Protein AF-A0A0F9AMW2-F1 (afdb_monomer)

Nearest PDB structures (foldseek):
  7mwx-assembly2_G  TM=5.451E-01  e=6.504E+00  Hepacivirus hominis
  2n4b-assembly1_A  TM=4.726E-01  e=6.504E+00  Cupriavidus metallidurans CH34

Sequence (186 aa):
MNNKRLFGVTLLIFSAALLTFKLSSYVQQSQHNDLIMADIENRIALDLPRLDLSNRFLKHSGNHDAIAGYLQRLNMQLIQQPIQVNTINDVSLALTNNGRESRIGYLETSDQKVAITFLIETRWWHISDIYIVMILLLLSFLFSKWAELINRTSLQYLALKEQTEQLPLVNVQVKLVIDLQDKVLA

Organism: NCBI:txid412755

Mean predicted aligned error: 12.7 Å

Radius of gyration: 37.39 Å; Cα contacts (8 Å, |Δi|>4): 144; chains: 1; bounding box: 119×28×81 Å

Foldseek 3Di:
DPLVVLLVVLVVVLVVVLVVVLVVVLVVVVVVVVVVVVVLVVVCVVCVVVFQPCAVVVNGHGDLVSVLVVLVVSQVVCVVPQKGWADKAPHGPPDDLPVWDWDWDWDDDPRDIIIIIMTGNDDSDDPVVVVVVVVSSVVSVVVSVVVVVVVVVVVVVVVVVVVVVPPPPPVPPPPPDDDPVPDDDD

Secondary structure (DSSP, 8-state):
--HHHHHHHHHHHHHHHHHHHHHHHHHHHHHHHHHHHHHHHHHHHHHGGGS---BTTTTB---HHHHHHHHHHHHHHTTTSSEEEEEETTEE-----SSPEEEEEEEE-SS-EEEEEEEE---S--HHHHHHHHHHHHHHHHHHHHHHHHHHHHHHHHHHHHHHHHS-------------TT----

Solvent-accessible surface area (backbone atoms only — not comparable to full-atom values): 11000 Å² total; per-residue (Å²): 132,62,69,71,56,54,39,52,52,45,46,51,54,54,48,53,51,51,51,51,50,53,52,51,53,50,52,52,50,50,52,51,50,51,52,52,48,51,52,52,49,52,52,48,59,72,48,41,88,76,49,55,60,60,33,80,91,77,72,38,78,43,42,61,67,62,51,52,54,46,46,51,55,52,37,65,75,30,68,86,48,62,49,41,67,38,29,52,64,91,47,63,72,76,67,79,75,85,74,40,50,76,47,78,48,76,47,80,54,101,87,52,76,42,43,33,34,33,37,32,65,70,73,96,76,54,80,69,53,56,56,52,53,52,52,49,53,51,49,39,52,52,50,36,54,51,53,50,52,51,55,52,52,52,50,51,52,50,53,51,49,53,52,63,71,65,48,76,84,72,78,74,72,82,76,83,78,82,81,73,89,85,70,78,91,124

Structure (mmCIF, N/CA/C/O backbone):
data_AF-A0A0F9AMW2-F1
#
_entry.id   AF-A0A0F9AMW2-F1
#
loop_
_atom_site.group_PDB
_atom_site.id
_atom_site.type_symbol
_atom_site.label_atom_id
_atom_site.label_alt_id
_atom_site.label_comp_id
_atom_site.label_asym_id
_atom_site.label_entity_id
_atom_site.label_seq_id
_atom_site.pdbx_PDB_ins_code
_atom_site.Cartn_x
_atom_site.Cartn_y
_atom_site.Cartn_z
_atom_site.occupancy
_atom_site.B_iso_or_equiv
_atom_site.auth_seq_id
_atom_site.auth_comp_id
_atom_site.auth_asym_id
_atom_site.auth_atom_id
_atom_site.pdbx_PDB_model_num
ATOM 1 N N . MET A 1 1 ? -22.370 -1.050 41.932 1.00 55.38 1 MET A N 1
ATOM 2 C CA . MET A 1 1 ? -21.038 -1.274 41.318 1.00 55.38 1 MET A CA 1
ATOM 3 C C . MET A 1 1 ? -20.212 0.004 41.452 1.00 55.38 1 MET A C 1
ATOM 5 O O . MET A 1 1 ? -20.782 1.071 41.291 1.00 55.38 1 MET A O 1
ATOM 9 N N . ASN A 1 2 ? -18.923 -0.063 41.812 1.00 70.44 2 ASN A N 1
ATOM 10 C CA . ASN A 1 2 ? -18.104 1.140 42.038 1.00 70.44 2 ASN A CA 1
ATOM 11 C C . ASN A 1 2 ? -17.831 1.852 40.695 1.00 70.44 2 ASN A C 1
ATOM 13 O O . ASN A 1 2 ? -17.392 1.188 39.757 1.00 70.44 2 ASN A O 1
ATOM 17 N N . ASN A 1 3 ? -18.061 3.165 40.587 1.00 71.81 3 ASN A N 1
ATOM 18 C CA . ASN A 1 3 ? -17.981 3.927 39.323 1.00 7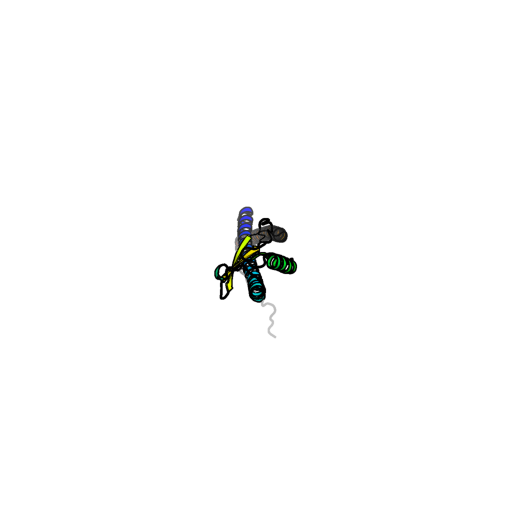1.81 3 ASN A CA 1
ATOM 19 C C . ASN A 1 3 ? -16.65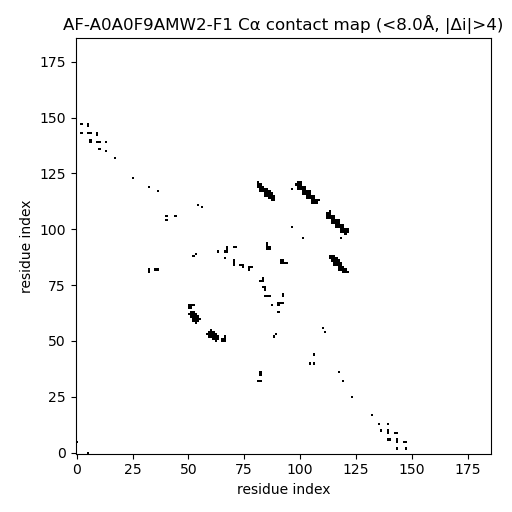0 3.741 38.575 1.00 71.81 3 ASN A C 1
ATOM 21 O O . ASN A 1 3 ? -16.612 3.705 37.349 1.00 71.81 3 ASN A O 1
ATOM 25 N N . LYS A 1 4 ? -15.558 3.543 39.324 1.00 75.81 4 LYS A N 1
ATOM 26 C CA . LYS A 1 4 ? -14.221 3.263 38.778 1.00 75.81 4 LYS A CA 1
ATOM 27 C C . LYS A 1 4 ? -14.166 1.956 37.974 1.00 75.81 4 LYS A C 1
ATOM 29 O O . LYS A 1 4 ? -13.442 1.876 36.990 1.00 75.81 4 LYS A O 1
ATOM 34 N N . ARG A 1 5 ? -14.941 0.937 38.370 1.00 81.81 5 ARG A N 1
ATOM 35 C CA . ARG A 1 5 ? -15.018 -0.354 37.663 1.00 81.81 5 ARG A CA 1
ATOM 36 C C . ARG A 1 5 ? -15.807 -0.234 36.361 1.00 81.81 5 ARG A C 1
ATOM 38 O O . ARG A 1 5 ? -15.377 -0.793 35.364 1.00 81.81 5 ARG A O 1
ATOM 45 N N . LEU A 1 6 ? -16.910 0.522 36.363 1.00 79.06 6 LEU A N 1
ATOM 46 C CA . LEU A 1 6 ? -17.695 0.791 35.151 1.00 79.06 6 LEU A CA 1
ATOM 47 C C . LEU A 1 6 ? -16.846 1.494 34.087 1.00 79.06 6 LEU A C 1
ATOM 49 O O . LEU A 1 6 ? -16.775 1.008 32.965 1.00 79.06 6 LEU A O 1
ATOM 53 N N . PHE A 1 7 ? -16.129 2.552 34.476 1.00 80.50 7 PHE A N 1
ATOM 54 C CA . PHE A 1 7 ? -15.215 3.262 33.578 1.00 80.50 7 PHE A CA 1
ATOM 55 C C . PHE A 1 7 ? -14.089 2.362 33.040 1.00 80.50 7 PHE A C 1
ATOM 57 O O . PHE A 1 7 ? -13.749 2.419 31.863 1.00 80.50 7 PHE A O 1
ATOM 64 N N . GLY A 1 8 ? -13.518 1.497 33.886 1.00 84.38 8 GLY A N 1
ATOM 65 C CA . GLY A 1 8 ? -12.490 0.546 33.451 1.00 84.38 8 GLY A CA 1
ATOM 66 C C . GLY A 1 8 ? -13.002 -0.453 32.408 1.00 84.38 8 GLY A C 1
ATOM 67 O O . GLY A 1 8 ? -12.315 -0.714 31.423 1.00 84.38 8 GLY A O 1
ATOM 68 N N . VAL A 1 9 ? -14.221 -0.974 32.588 1.00 85.88 9 VAL A N 1
ATOM 69 C CA . VAL A 1 9 ? -14.842 -1.914 31.640 1.00 85.88 9 VAL A CA 1
ATOM 70 C C . VAL A 1 9 ? -15.170 -1.229 30.314 1.00 85.88 9 VAL A C 1
ATOM 72 O O . VAL A 1 9 ? -14.859 -1.778 29.259 1.00 85.88 9 VAL A O 1
ATOM 75 N N . THR A 1 10 ? -15.742 -0.021 30.339 1.00 84.56 10 THR A N 1
ATOM 76 C CA . THR A 1 10 ? -16.038 0.720 29.102 1.00 84.56 10 THR A CA 1
ATOM 77 C C . THR A 1 10 ? -14.756 1.057 28.350 1.00 84.56 10 THR A C 1
ATOM 79 O O . THR A 1 10 ? -14.689 0.840 27.144 1.00 84.56 10 THR A O 1
ATOM 82 N N . LEU A 1 11 ? -13.709 1.503 29.050 1.00 85.75 11 LEU A N 1
ATOM 83 C CA . LEU A 1 11 ? -12.411 1.788 28.443 1.00 85.75 11 LEU A CA 1
ATOM 84 C C . LEU A 1 11 ? -11.805 0.546 27.773 1.00 85.75 11 LEU A C 1
ATOM 86 O O . LEU A 1 11 ? -11.293 0.653 26.662 1.00 85.75 11 LEU A O 1
ATOM 90 N N . LEU A 1 12 ? -11.911 -0.629 28.401 1.00 88.50 12 LEU A N 1
ATOM 91 C CA . LEU A 1 12 ? -11.450 -1.892 27.816 1.00 88.50 12 LEU A CA 1
ATOM 92 C C . LEU A 1 12 ? -12.186 -2.234 26.516 1.00 88.50 12 LEU A C 1
ATOM 94 O O . LEU A 1 12 ? -11.544 -2.553 25.518 1.00 88.50 12 LEU A O 1
ATOM 98 N N . ILE A 1 13 ? -13.517 -2.125 26.509 1.00 89.38 13 ILE A N 1
ATOM 99 C CA . ILE A 1 13 ? -14.342 -2.411 25.324 1.00 89.38 13 ILE A CA 1
ATOM 100 C C . ILE A 1 13 ? -13.982 -1.458 24.181 1.00 89.38 13 ILE A C 1
ATOM 102 O O . ILE A 1 13 ? -13.738 -1.890 23.055 1.00 89.38 13 ILE A O 1
ATOM 106 N N . PHE A 1 14 ? -13.898 -0.161 24.473 1.00 87.12 14 PHE A N 1
ATOM 107 C CA . PHE A 1 14 ? -13.551 0.850 23.481 1.00 87.12 14 PHE A CA 1
ATOM 108 C C . PHE A 1 14 ? -12.109 0.701 22.970 1.00 87.12 14 PHE A C 1
ATOM 110 O O . PHE A 1 14 ? -11.856 0.888 21.781 1.00 87.12 14 PHE A O 1
ATOM 117 N N . SER A 1 15 ? -11.169 0.301 23.830 1.00 86.75 15 SER A N 1
ATOM 118 C CA . SER A 1 15 ? -9.791 0.005 23.430 1.00 86.75 15 SER A CA 1
ATOM 119 C C . SER A 1 15 ? -9.712 -1.212 22.503 1.00 86.75 15 SER A C 1
ATOM 121 O O . SER A 1 15 ? -9.047 -1.144 21.469 1.00 86.75 15 SER A O 1
ATOM 123 N N . ALA A 1 16 ? -10.439 -2.290 22.810 1.00 90.19 16 ALA A N 1
ATOM 124 C CA . ALA A 1 16 ? -10.511 -3.474 21.953 1.00 90.19 16 ALA A CA 1
ATOM 125 C C . ALA A 1 16 ? -11.142 -3.161 20.583 1.00 90.19 16 ALA A C 1
ATOM 127 O O . ALA A 1 16 ? -10.655 -3.624 19.546 1.00 90.19 16 ALA A O 1
ATOM 128 N N . ALA A 1 17 ? -12.185 -2.325 20.560 1.00 88.25 17 ALA A N 1
ATOM 129 C CA . ALA A 1 17 ? -12.800 -1.858 19.320 1.00 88.25 17 ALA A CA 1
ATOM 130 C C . ALA A 1 17 ? -11.812 -1.048 18.463 1.00 88.25 17 ALA A C 1
ATOM 132 O O . ALA A 1 17 ? -11.697 -1.292 17.262 1.00 88.25 17 ALA A O 1
ATOM 133 N N . LEU A 1 18 ? -11.045 -0.139 19.078 1.00 87.44 18 LEU A N 1
ATOM 134 C CA . LEU A 1 18 ? -10.035 0.655 18.374 1.00 87.44 18 LEU A CA 1
ATOM 135 C C . LEU A 1 18 ? -8.907 -0.216 17.812 1.00 87.44 18 LEU A C 1
ATOM 137 O O . LEU A 1 18 ? -8.469 0.005 16.684 1.00 87.44 18 LEU A O 1
ATOM 141 N N . LEU A 1 19 ? -8.470 -1.228 18.563 1.00 87.88 19 LEU A N 1
ATOM 142 C CA . LEU A 1 19 ? -7.456 -2.172 18.098 1.00 87.88 19 LEU A CA 1
ATOM 143 C C . LEU A 1 19 ? -7.946 -2.956 16.876 1.00 87.88 19 LEU A C 1
ATOM 145 O O . LEU A 1 19 ? -7.229 -3.059 15.883 1.00 87.88 19 LEU A O 1
ATOM 149 N N . THR A 1 20 ? -9.190 -3.437 16.916 1.00 89.62 20 THR A N 1
ATOM 150 C CA . THR A 1 20 ? -9.816 -4.149 15.791 1.00 89.62 20 THR A CA 1
ATOM 151 C C . THR A 1 20 ? -9.936 -3.248 14.561 1.00 89.62 20 THR A C 1
ATOM 153 O O . THR A 1 20 ? -9.585 -3.656 13.455 1.00 89.62 20 THR A O 1
ATOM 156 N N . PHE A 1 21 ? -10.367 -1.998 14.753 1.00 88.00 21 PHE A N 1
ATOM 157 C CA . PHE A 1 21 ? -10.458 -1.012 13.680 1.00 88.00 21 PHE A CA 1
ATOM 158 C C . PHE A 1 21 ? -9.090 -0.719 13.053 1.00 88.00 21 PHE A C 1
ATOM 160 O O . PHE A 1 21 ? -8.949 -0.787 11.836 1.00 88.00 21 PHE A O 1
ATOM 167 N N . LYS A 1 22 ? -8.056 -0.459 13.864 1.00 87.31 22 LYS A N 1
ATOM 168 C CA . LYS A 1 22 ? -6.700 -0.190 13.360 1.00 87.31 22 LYS A CA 1
ATOM 169 C C . LYS A 1 22 ? -6.115 -1.384 12.615 1.00 87.31 22 LYS A C 1
ATOM 171 O O . LYS A 1 22 ? -5.489 -1.182 11.578 1.00 87.31 22 LYS A O 1
ATOM 176 N N . LEU A 1 23 ? -6.348 -2.601 13.103 1.00 87.75 23 LEU A N 1
ATOM 177 C CA . LEU A 1 23 ? -5.918 -3.814 12.414 1.00 87.75 23 LEU A CA 1
ATOM 178 C C . LEU A 1 23 ? -6.618 -3.956 11.056 1.00 87.75 23 LEU A C 1
ATOM 180 O O . LEU A 1 23 ? -5.958 -4.206 10.052 1.00 87.75 23 LEU A O 1
ATOM 184 N N . SER A 1 24 ? -7.933 -3.729 11.011 1.00 88.88 24 SER A N 1
ATOM 185 C CA . SER A 1 24 ? -8.706 -3.762 9.766 1.00 88.88 24 SER A CA 1
ATOM 186 C C . SER A 1 24 ? -8.204 -2.731 8.755 1.00 88.88 24 SER A C 1
ATOM 188 O O . SER A 1 24 ? -7.962 -3.071 7.599 1.00 88.88 24 SER A O 1
ATOM 190 N N . SER A 1 25 ? -8.004 -1.483 9.182 1.00 86.44 25 SER A N 1
ATOM 191 C CA . SER A 1 25 ? -7.501 -0.414 8.313 1.00 86.44 25 SER A CA 1
ATOM 192 C C . SER A 1 25 ? -6.091 -0.709 7.803 1.00 86.44 25 SER A C 1
ATOM 194 O O . SER A 1 25 ? -5.789 -0.431 6.647 1.00 86.44 25 SER A O 1
ATOM 196 N N . TYR A 1 26 ? -5.234 -1.312 8.633 1.00 86.19 26 TYR A N 1
ATOM 197 C CA . TYR A 1 26 ? -3.899 -1.735 8.214 1.00 86.19 26 TYR A CA 1
ATOM 198 C C . TYR A 1 26 ? -3.952 -2.812 7.124 1.00 86.19 26 TYR A C 1
ATOM 200 O O . TYR A 1 26 ? -3.280 -2.688 6.102 1.00 86.19 26 TYR A O 1
ATOM 208 N N . VAL A 1 27 ? -4.786 -3.841 7.306 1.00 88.19 27 VAL A N 1
ATOM 209 C CA . VAL A 1 27 ? -4.973 -4.897 6.298 1.00 88.19 27 VAL A CA 1
ATOM 210 C C . VAL A 1 27 ? -5.507 -4.310 4.993 1.00 88.19 27 VAL A C 1
ATOM 212 O O . VAL A 1 27 ? -4.986 -4.617 3.924 1.00 88.19 27 VAL A O 1
ATOM 215 N N . GLN A 1 28 ? -6.497 -3.420 5.072 1.00 88.56 28 GLN A N 1
ATOM 216 C CA . GLN A 1 28 ? -7.057 -2.762 3.896 1.00 88.56 28 GLN A CA 1
ATOM 217 C C . GLN A 1 28 ? -6.015 -1.904 3.164 1.00 88.56 28 GLN A C 1
ATOM 219 O O . GLN A 1 28 ? -5.932 -1.953 1.938 1.00 88.56 28 GLN A O 1
ATOM 224 N N . GLN A 1 29 ? -5.180 -1.166 3.901 1.00 86.31 29 GLN A N 1
ATOM 225 C CA . GLN A 1 29 ? -4.080 -0.400 3.318 1.00 86.31 29 GLN A CA 1
ATOM 226 C C . GLN A 1 29 ? -3.058 -1.310 2.628 1.00 86.31 29 GLN A C 1
ATOM 228 O O . GLN A 1 29 ? -2.607 -0.993 1.530 1.00 86.31 29 GLN A O 1
ATOM 233 N N . SER A 1 30 ? -2.713 -2.447 3.240 1.00 86.62 30 SER A N 1
ATOM 234 C CA . SER A 1 30 ? -1.809 -3.429 2.633 1.00 86.62 30 SER A CA 1
ATOM 235 C C . SER A 1 30 ? -2.365 -3.949 1.309 1.00 86.62 30 SER A C 1
ATOM 237 O O . SER A 1 30 ? -1.656 -3.941 0.309 1.00 86.62 30 SER A O 1
ATOM 239 N N . GLN A 1 31 ? -3.645 -4.327 1.278 1.00 89.25 31 GLN A N 1
ATOM 240 C CA . GLN A 1 31 ? -4.302 -4.804 0.058 1.00 89.25 31 GLN A CA 1
ATOM 241 C C . GLN A 1 31 ? -4.346 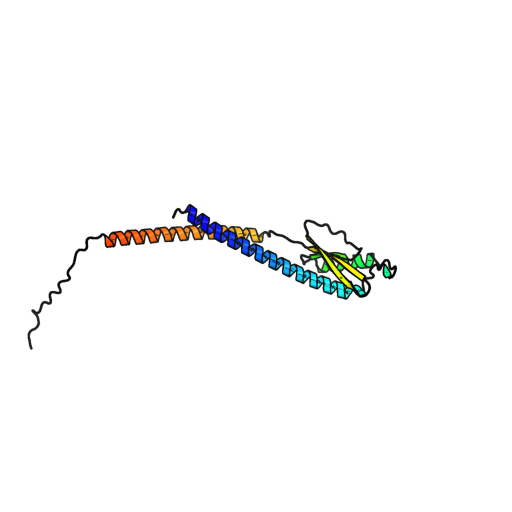-3.729 -1.030 1.00 89.25 31 GLN A C 1
ATOM 243 O O . GLN A 1 31 ? -4.134 -4.018 -2.204 1.00 89.25 31 GLN A O 1
ATOM 248 N N . HIS A 1 32 ? -4.604 -2.477 -0.653 1.00 89.69 32 HIS A N 1
ATOM 249 C CA . HIS A 1 32 ? -4.579 -1.372 -1.602 1.00 89.69 32 HIS A CA 1
ATOM 250 C C . HIS A 1 32 ? -3.177 -1.156 -2.186 1.00 89.69 32 HIS A C 1
ATOM 252 O O . HIS A 1 32 ? -3.037 -0.981 -3.396 1.00 89.69 32 HIS A O 1
ATOM 258 N N . ASN A 1 33 ? -2.142 -1.242 -1.347 1.00 89.31 33 ASN A N 1
ATOM 259 C CA . ASN A 1 33 ? -0.757 -1.164 -1.798 1.00 89.31 33 ASN A CA 1
ATOM 260 C C . ASN A 1 33 ? -0.407 -2.325 -2.743 1.00 89.31 33 ASN A C 1
ATOM 262 O O . ASN A 1 33 ? 0.230 -2.085 -3.763 1.00 89.31 33 ASN A O 1
ATOM 266 N N . ASP A 1 34 ? -0.859 -3.551 -2.455 1.00 90.25 34 ASP A N 1
ATOM 267 C CA . ASP A 1 34 ? -0.665 -4.713 -3.336 1.00 90.25 34 ASP A CA 1
ATOM 268 C C . ASP A 1 34 ? -1.294 -4.491 -4.723 1.00 90.25 34 ASP A C 1
ATOM 270 O O . ASP A 1 34 ? -0.677 -4.805 -5.739 1.00 90.25 34 ASP A O 1
ATOM 274 N N . LEU A 1 35 ? -2.494 -3.902 -4.785 1.00 91.38 35 LEU A N 1
ATOM 275 C CA . LEU A 1 35 ? -3.156 -3.577 -6.054 1.00 91.38 35 LEU A CA 1
ATOM 276 C C . LEU A 1 35 ? -2.397 -2.512 -6.851 1.00 91.38 35 LEU A C 1
ATOM 278 O O . LEU A 1 35 ? -2.235 -2.655 -8.061 1.00 91.38 35 LEU A O 1
ATOM 282 N N . ILE A 1 36 ? -1.910 -1.461 -6.183 1.00 90.56 36 ILE A N 1
ATOM 283 C CA . ILE A 1 36 ? -1.090 -0.426 -6.829 1.00 90.56 36 ILE A CA 1
ATOM 284 C C . ILE A 1 36 ? 0.221 -1.033 -7.337 1.00 90.56 36 ILE A C 1
ATOM 286 O O . ILE A 1 36 ? 0.632 -0.744 -8.458 1.00 90.56 36 ILE A O 1
ATOM 290 N N . MET A 1 37 ? 0.875 -1.887 -6.544 1.00 91.62 37 MET A N 1
ATOM 291 C CA . MET A 1 37 ? 2.083 -2.589 -6.982 1.00 91.62 37 MET A CA 1
ATOM 292 C C . MET A 1 37 ? 1.812 -3.433 -8.219 1.00 91.62 37 MET A C 1
ATOM 294 O O . MET A 1 37 ? 2.562 -3.317 -9.179 1.00 91.62 37 MET A O 1
ATOM 298 N N . ALA A 1 38 ? 0.735 -4.219 -8.231 1.00 91.19 38 ALA A N 1
ATOM 299 C CA . ALA A 1 38 ? 0.372 -5.042 -9.379 1.00 91.19 38 ALA A CA 1
ATOM 300 C C . ALA A 1 38 ? 0.100 -4.202 -10.640 1.00 91.19 38 ALA A C 1
ATOM 302 O O . ALA A 1 38 ? 0.497 -4.592 -11.737 1.00 91.19 38 ALA A O 1
ATOM 303 N N . ASP A 1 39 ? -0.530 -3.032 -10.502 1.00 92.00 39 ASP A N 1
ATOM 304 C CA . ASP A 1 39 ? -0.735 -2.103 -11.620 1.00 92.00 39 ASP A CA 1
ATOM 305 C C . ASP A 1 39 ? 0.595 -1.542 -12.151 1.00 92.00 39 ASP A C 1
ATOM 307 O O . ASP A 1 39 ? 0.843 -1.549 -13.360 1.00 92.00 39 ASP A O 1
ATOM 311 N N . ILE A 1 40 ? 1.501 -1.136 -11.253 1.00 91.44 40 ILE A N 1
ATOM 312 C CA . ILE A 1 40 ? 2.843 -0.673 -11.632 1.00 91.44 40 ILE A CA 1
ATOM 313 C C . ILE A 1 40 ? 3.643 -1.809 -12.283 1.00 91.44 40 ILE A C 1
ATOM 315 O O . ILE A 1 40 ? 4.283 -1.586 -13.308 1.00 91.44 40 ILE A O 1
ATOM 319 N N . GLU A 1 41 ? 3.602 -3.0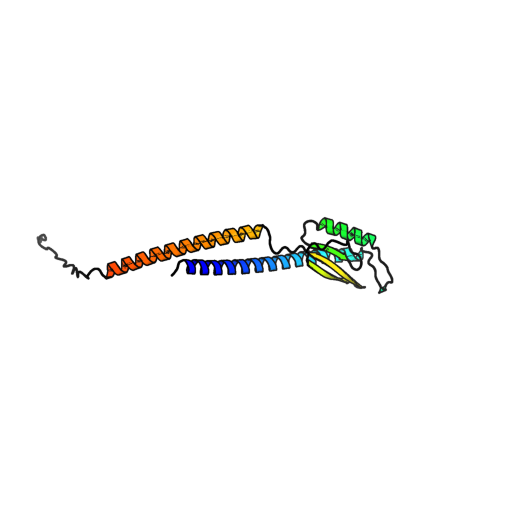21 -11.730 1.00 91.69 41 GLU A N 1
ATOM 320 C CA . GLU A 1 41 ? 4.252 -4.208 -12.293 1.00 91.69 41 GLU A CA 1
ATOM 321 C C . GLU A 1 41 ? 3.732 -4.510 -13.696 1.00 91.69 41 GLU A C 1
ATOM 323 O O . GLU A 1 41 ? 4.532 -4.687 -14.612 1.00 91.69 41 GLU A O 1
ATOM 328 N N . ASN A 1 42 ? 2.413 -4.504 -13.894 1.00 92.38 42 ASN A N 1
ATOM 329 C CA . ASN A 1 42 ? 1.792 -4.725 -15.198 1.00 92.38 42 ASN A CA 1
ATOM 330 C C . ASN A 1 42 ? 2.216 -3.655 -16.211 1.00 92.38 42 ASN A C 1
ATOM 332 O O . ASN A 1 42 ? 2.545 -3.946 -17.362 1.00 92.38 42 ASN A O 1
ATOM 336 N N . ARG A 1 43 ? 2.275 -2.399 -15.770 1.00 91.38 43 ARG A N 1
ATOM 337 C CA . ARG A 1 43 ? 2.748 -1.299 -16.601 1.00 91.38 43 ARG A CA 1
ATOM 338 C C . ARG A 1 43 ? 4.218 -1.453 -16.989 1.00 91.38 43 ARG A C 1
ATOM 340 O O . ARG A 1 43 ? 4.555 -1.279 -18.158 1.00 91.38 43 ARG A O 1
ATOM 347 N N . ILE A 1 44 ? 5.082 -1.799 -16.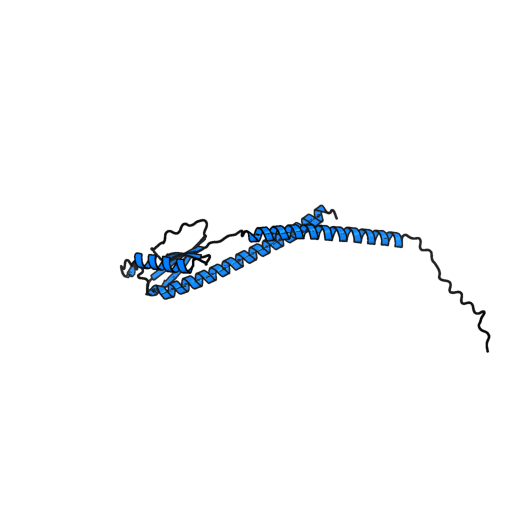035 1.00 90.19 44 ILE A N 1
ATOM 348 C CA . ILE A 1 44 ? 6.497 -2.069 -16.309 1.00 90.19 44 ILE A CA 1
ATOM 349 C C . ILE A 1 44 ? 6.623 -3.270 -17.245 1.00 90.19 44 ILE A C 1
ATOM 351 O O . ILE A 1 44 ? 7.421 -3.206 -18.169 1.00 90.19 44 ILE A O 1
ATOM 355 N N . ALA A 1 45 ? 5.819 -4.322 -17.074 1.00 89.56 45 ALA A N 1
ATOM 356 C CA . ALA A 1 45 ? 5.810 -5.490 -17.952 1.00 89.56 45 ALA A CA 1
ATOM 357 C C . ALA A 1 45 ? 5.454 -5.128 -19.402 1.00 89.56 45 ALA A C 1
ATOM 359 O O . ALA A 1 45 ? 6.072 -5.641 -20.333 1.00 89.56 45 ALA A O 1
ATOM 360 N N . LEU A 1 46 ? 4.506 -4.208 -19.602 1.00 91.25 46 LEU A N 1
ATOM 361 C CA . LEU A 1 46 ? 4.127 -3.726 -20.931 1.00 91.25 46 LEU A CA 1
ATOM 362 C C . LEU A 1 46 ? 5.238 -2.896 -21.595 1.00 91.25 46 LEU A C 1
ATOM 364 O O . LEU A 1 46 ? 5.445 -2.984 -22.807 1.00 91.25 46 LEU A O 1
ATOM 368 N N . ASP A 1 47 ? 5.960 -2.104 -20.803 1.00 90.12 47 ASP A N 1
ATOM 369 C CA . ASP A 1 47 ? 7.083 -1.288 -21.272 1.00 90.12 47 ASP A CA 1
ATOM 370 C C . ASP A 1 47 ? 8.406 -2.077 -21.346 1.00 90.12 47 ASP A C 1
ATOM 372 O O . ASP A 1 47 ? 9.346 -1.636 -22.011 1.00 90.12 47 ASP A O 1
ATOM 376 N N . LEU A 1 48 ? 8.481 -3.255 -20.717 1.00 87.81 48 LEU A N 1
ATOM 377 C CA . LEU A 1 48 ? 9.688 -4.071 -20.568 1.00 87.81 48 LEU A CA 1
ATOM 378 C C . LEU A 1 48 ? 10.385 -4.392 -21.896 1.00 87.81 48 LEU A C 1
ATOM 380 O O . LEU A 1 48 ? 11.596 -4.206 -21.963 1.00 87.81 48 LEU A O 1
ATOM 384 N N . PRO A 1 49 ? 9.677 -4.783 -22.979 1.00 86.25 49 PRO A N 1
ATOM 385 C CA . PRO A 1 49 ? 10.320 -5.071 -24.263 1.00 86.25 49 PRO A CA 1
ATOM 386 C C . PRO A 1 49 ? 10.968 -3.845 -24.920 1.00 86.25 49 PRO A C 1
ATOM 388 O O . PRO A 1 49 ? 11.749 -3.986 -25.856 1.00 86.25 49 PRO A O 1
ATOM 391 N N . ARG A 1 50 ? 10.613 -2.632 -24.477 1.00 86.88 50 ARG A N 1
ATOM 392 C CA . ARG A 1 50 ? 11.201 -1.372 -24.957 1.00 86.88 50 ARG A CA 1
ATOM 393 C C . ARG A 1 50 ? 12.390 -0.929 -24.111 1.00 86.88 50 ARG A C 1
ATOM 395 O O . ARG A 1 50 ? 13.087 0.008 -24.499 1.00 86.88 50 ARG A O 1
ATOM 402 N N . LEU A 1 51 ? 12.592 -1.552 -22.951 1.00 86.75 51 LEU A N 1
ATOM 403 C CA . LEU A 1 51 ? 13.710 -1.275 -22.067 1.00 86.75 51 LEU A CA 1
ATOM 404 C C . LEU A 1 51 ? 14.892 -2.142 -22.478 1.00 86.75 51 LEU A C 1
ATOM 406 O O . LEU A 1 51 ? 14.804 -3.365 -22.546 1.00 86.75 51 LEU A O 1
ATOM 410 N N . ASP A 1 52 ? 16.014 -1.485 -22.735 1.00 86.44 52 ASP A N 1
ATOM 411 C CA . ASP A 1 52 ? 17.243 -2.154 -23.128 1.00 86.44 52 ASP A CA 1
ATOM 412 C C . ASP A 1 52 ? 17.970 -2.691 -21.887 1.00 86.44 52 ASP A C 1
ATOM 414 O O . ASP A 1 52 ? 18.886 -2.063 -21.359 1.00 86.44 52 ASP A O 1
ATOM 418 N N . LEU A 1 53 ? 17.475 -3.806 -21.351 1.00 86.81 53 LEU A N 1
ATOM 419 C CA . LEU A 1 53 ? 17.965 -4.409 -20.111 1.00 86.81 53 LEU A CA 1
ATOM 420 C C . LEU A 1 53 ? 19.262 -5.189 -20.331 1.00 86.81 53 LEU A C 1
ATOM 422 O O . LEU A 1 53 ? 19.454 -5.825 -21.368 1.00 86.81 53 LEU A O 1
ATOM 426 N N . SER A 1 54 ? 20.126 -5.208 -19.316 1.00 84.81 54 SER A N 1
ATOM 427 C CA . SER A 1 54 ? 21.298 -6.080 -19.323 1.00 84.81 54 SER A CA 1
ATOM 428 C C . SER A 1 54 ? 20.852 -7.547 -19.318 1.00 84.81 54 SER A C 1
ATOM 430 O O . SER A 1 54 ? 19.981 -7.939 -18.546 1.00 84.81 54 SER A O 1
ATOM 432 N N . ASN A 1 55 ? 21.426 -8.367 -20.200 1.00 85.25 55 ASN A N 1
ATOM 433 C CA . ASN A 1 55 ? 21.125 -9.792 -20.306 1.00 85.25 55 ASN A CA 1
ATOM 434 C C . ASN A 1 55 ? 22.433 -10.595 -20.375 1.00 85.25 55 ASN A C 1
ATOM 436 O O . ASN A 1 55 ? 23.199 -10.515 -21.339 1.00 85.25 55 ASN A O 1
ATOM 440 N N . ARG A 1 56 ? 22.678 -11.421 -19.349 1.00 83.12 56 ARG A N 1
ATOM 441 C CA . ARG A 1 56 ? 23.897 -12.246 -19.254 1.00 83.12 56 ARG A CA 1
ATOM 442 C C . ARG A 1 56 ? 23.959 -13.344 -20.313 1.00 83.12 56 ARG A C 1
ATOM 444 O O . ARG A 1 56 ? 25.049 -13.641 -20.793 1.00 83.12 56 ARG A O 1
ATOM 451 N N . PHE A 1 57 ? 22.820 -13.938 -20.668 1.00 83.75 57 PHE A N 1
ATOM 452 C CA . PHE A 1 57 ? 22.741 -14.984 -21.689 1.00 83.75 57 PHE A CA 1
ATOM 453 C C . PHE A 1 57 ? 23.115 -14.428 -23.067 1.00 83.75 57 PHE A C 1
ATOM 455 O O . PHE A 1 57 ? 23.901 -15.035 -23.791 1.00 83.75 57 PHE A O 1
ATOM 462 N N . LEU A 1 58 ? 22.631 -13.225 -23.380 1.00 83.44 58 LEU A N 1
ATOM 463 C CA . LEU A 1 58 ? 22.917 -12.535 -24.639 1.00 83.44 58 LEU A CA 1
ATOM 464 C C . LEU A 1 58 ? 24.237 -11.742 -24.625 1.00 83.44 58 LEU A C 1
ATOM 466 O O . LEU A 1 58 ? 24.586 -11.137 -25.634 1.00 83.44 58 LEU A O 1
ATOM 470 N N . LYS A 1 59 ? 24.980 -11.740 -23.504 1.00 85.81 59 LYS A N 1
ATOM 471 C CA . LYS A 1 59 ? 26.165 -10.885 -23.269 1.00 85.81 59 LYS A CA 1
ATOM 472 C C . LYS A 1 59 ? 25.900 -9.404 -23.564 1.00 85.81 59 LYS A C 1
ATOM 474 O O . LYS A 1 59 ? 26.792 -8.679 -24.000 1.00 85.81 59 LYS A O 1
ATOM 479 N N . HIS A 1 60 ? 24.671 -8.970 -23.321 1.00 85.69 60 HIS A N 1
ATOM 480 C CA . HIS A 1 60 ? 24.231 -7.610 -23.568 1.00 85.69 60 HIS A CA 1
ATOM 481 C C . HIS A 1 60 ? 24.311 -6.805 -22.276 1.00 85.69 60 HIS A C 1
ATOM 483 O O . HIS A 1 60 ? 23.780 -7.230 -21.251 1.00 85.69 60 HIS A O 1
ATOM 489 N N . SER A 1 61 ? 24.988 -5.659 -22.300 1.00 82.25 61 SER A N 1
ATOM 490 C CA . SER A 1 61 ? 25.158 -4.818 -21.109 1.00 82.25 61 SER A CA 1
ATOM 491 C C . SER A 1 61 ? 23.953 -3.926 -20.819 1.00 82.25 61 SER A C 1
ATOM 493 O O . SER A 1 61 ? 23.894 -3.358 -19.738 1.00 82.25 61 SER A O 1
ATOM 495 N N . GLY A 1 62 ? 23.003 -3.804 -21.750 1.00 86.69 62 GLY A N 1
ATOM 496 C CA . GLY A 1 62 ? 21.866 -2.896 -21.619 1.00 86.69 62 GLY A CA 1
ATOM 497 C C . GLY A 1 62 ? 22.252 -1.413 -21.659 1.00 86.69 62 GLY A C 1
ATOM 498 O O . GLY A 1 62 ? 23.430 -1.041 -21.677 1.00 86.69 62 GLY A O 1
ATOM 499 N N . ASN A 1 63 ? 21.234 -0.553 -21.657 1.00 91.19 63 ASN A N 1
ATOM 500 C CA . ASN A 1 63 ? 21.361 0.899 -21.625 1.00 91.19 63 ASN A CA 1
ATOM 501 C C . ASN A 1 63 ? 20.866 1.446 -20.281 1.00 91.19 63 ASN A C 1
ATOM 503 O O . ASN A 1 63 ? 19.676 1.713 -20.082 1.00 91.19 63 ASN A O 1
ATOM 507 N N . HIS A 1 64 ? 21.804 1.639 -19.356 1.00 90.06 64 HIS A N 1
ATOM 508 C CA . HIS A 1 64 ? 21.496 2.072 -17.994 1.00 90.06 64 HIS A CA 1
ATOM 509 C C . HIS A 1 64 ? 20.893 3.484 -17.942 1.00 90.06 64 HIS A C 1
ATOM 511 O O . HIS A 1 64 ? 19.979 3.723 -17.153 1.00 90.06 64 HIS A O 1
ATOM 517 N N . ASP A 1 65 ? 21.335 4.396 -18.812 1.00 89.00 65 ASP A N 1
ATOM 518 C CA . ASP A 1 65 ? 20.833 5.775 -18.857 1.00 89.00 65 ASP A CA 1
ATOM 519 C C . ASP A 1 65 ? 19.368 5.823 -19.308 1.00 89.00 65 ASP A C 1
ATOM 521 O O . ASP A 1 65 ? 18.550 6.560 -18.747 1.00 89.00 65 ASP A O 1
ATOM 525 N N . ALA A 1 66 ? 19.000 4.989 -20.286 1.00 89.25 66 ALA A N 1
ATOM 526 C CA . ALA A 1 66 ? 17.621 4.869 -20.745 1.00 89.25 66 ALA A CA 1
ATOM 527 C C . ALA A 1 66 ? 16.695 4.326 -19.643 1.00 89.25 66 ALA A C 1
ATOM 529 O O . ALA A 1 66 ? 15.588 4.846 -19.462 1.00 89.25 66 ALA A O 1
ATOM 530 N N . ILE A 1 67 ? 17.159 3.329 -18.878 1.00 91.00 67 ILE A N 1
ATOM 531 C CA . ILE A 1 67 ? 16.415 2.741 -17.754 1.00 91.00 67 ILE A CA 1
ATOM 532 C C . ILE A 1 67 ? 16.279 3.750 -16.608 1.00 91.00 67 ILE A C 1
ATOM 534 O O . ILE A 1 67 ? 15.185 3.925 -16.072 1.00 91.00 67 ILE A O 1
ATOM 538 N N . ALA A 1 68 ? 17.348 4.472 -16.263 1.00 91.25 68 ALA A N 1
ATOM 539 C CA . ALA A 1 68 ? 17.303 5.516 -15.242 1.00 91.25 68 ALA A CA 1
ATOM 540 C C . ALA A 1 68 ? 16.322 6.636 -15.629 1.00 91.25 68 ALA A C 1
ATOM 542 O O . ALA A 1 68 ? 15.477 7.036 -14.824 1.00 91.25 68 ALA A O 1
ATOM 543 N N . GLY A 1 69 ? 16.358 7.091 -16.886 1.00 91.81 69 GLY A N 1
ATOM 544 C CA . GLY A 1 69 ? 15.406 8.071 -17.405 1.00 91.81 69 GLY A CA 1
ATOM 545 C C . GLY A 1 69 ? 13.962 7.556 -17.416 1.00 91.81 69 GLY A C 1
ATOM 546 O O . GLY A 1 69 ? 13.032 8.314 -17.133 1.00 91.81 69 GLY A O 1
ATOM 547 N N . TYR A 1 70 ? 13.749 6.270 -17.711 1.00 93.19 70 TYR A N 1
ATOM 548 C CA . TYR A 1 70 ? 12.436 5.633 -17.590 1.00 93.19 70 TYR A CA 1
ATOM 549 C C . TYR A 1 70 ? 11.936 5.636 -16.144 1.00 93.19 70 TYR A C 1
ATOM 551 O O . TYR A 1 70 ? 10.831 6.113 -15.891 1.00 93.19 70 TYR A O 1
ATOM 559 N N . LEU A 1 71 ? 12.763 5.184 -15.199 1.00 91.44 71 LEU A N 1
ATOM 560 C CA . LEU A 1 71 ? 12.433 5.156 -13.776 1.00 91.44 71 LEU A CA 1
ATOM 561 C C . LEU A 1 71 ? 12.073 6.547 -13.244 1.00 91.44 71 LEU A C 1
ATOM 563 O O . LEU A 1 71 ? 11.106 6.690 -12.497 1.00 91.44 71 LEU A O 1
ATOM 567 N N . GLN A 1 72 ? 12.798 7.590 -13.658 1.00 92.56 72 GLN A N 1
ATOM 568 C CA . GLN A 1 72 ? 12.471 8.969 -13.288 1.00 92.56 72 GLN A CA 1
ATOM 569 C C . GLN A 1 72 ? 11.092 9.382 -13.811 1.00 92.56 72 GLN A C 1
ATOM 571 O O . GLN A 1 72 ? 10.285 9.918 -13.053 1.00 92.56 72 GLN A O 1
ATOM 576 N N . ARG A 1 73 ? 10.789 9.107 -15.087 1.00 92.69 73 ARG A N 1
ATOM 577 C CA . ARG A 1 73 ? 9.474 9.417 -15.676 1.00 92.69 73 ARG A CA 1
ATOM 578 C C . ARG A 1 73 ? 8.342 8.650 -15.004 1.00 92.69 73 ARG A C 1
ATOM 580 O O . ARG A 1 73 ? 7.298 9.239 -14.734 1.00 92.69 73 ARG A O 1
ATOM 587 N N . LEU A 1 74 ? 8.563 7.374 -14.706 1.00 92.25 74 LEU A N 1
ATOM 588 C CA . LEU A 1 74 ? 7.602 6.540 -13.999 1.00 92.25 74 LEU A CA 1
ATOM 589 C C . LEU A 1 74 ? 7.333 7.101 -12.596 1.00 92.25 74 LEU A C 1
ATOM 591 O O . LEU A 1 74 ? 6.185 7.362 -12.252 1.00 92.25 74 LEU A O 1
ATOM 595 N N . ASN A 1 75 ? 8.378 7.396 -11.821 1.00 91.56 75 ASN A N 1
ATOM 596 C CA . ASN A 1 75 ? 8.228 7.953 -10.476 1.00 91.56 75 ASN A CA 1
ATOM 597 C C . ASN A 1 75 ? 7.608 9.357 -10.457 1.00 91.56 75 ASN A C 1
ATOM 599 O O . ASN A 1 75 ? 6.874 9.675 -9.526 1.00 91.56 75 ASN A O 1
ATOM 603 N N . MET A 1 76 ? 7.839 10.188 -11.482 1.00 90.19 76 MET A N 1
ATOM 604 C CA . MET A 1 76 ? 7.148 11.479 -11.616 1.00 90.19 76 MET A CA 1
ATOM 605 C C . MET A 1 76 ? 5.633 11.307 -11.762 1.00 90.19 76 MET A C 1
ATOM 607 O O . MET A 1 76 ? 4.866 12.101 -11.225 1.00 90.19 76 MET A O 1
ATOM 611 N N . GLN A 1 77 ? 5.188 10.257 -12.452 1.00 89.81 77 GLN A N 1
ATOM 612 C CA . GLN A 1 77 ? 3.763 9.942 -12.582 1.00 89.81 77 GLN A CA 1
ATOM 613 C C . GLN A 1 77 ? 3.191 9.297 -11.315 1.00 89.81 77 GLN A C 1
ATOM 615 O O . GLN A 1 77 ? 2.008 9.450 -11.027 1.00 89.81 77 GLN A O 1
ATOM 620 N N . LEU A 1 78 ? 4.035 8.620 -10.537 1.00 88.19 78 LEU A N 1
ATOM 621 C CA . LEU A 1 78 ? 3.685 8.001 -9.259 1.00 88.19 78 LEU A CA 1
ATOM 622 C C . LEU A 1 78 ? 3.845 8.950 -8.061 1.00 88.19 78 LEU A C 1
ATOM 624 O O . LEU A 1 78 ? 3.736 8.509 -6.925 1.00 88.19 78 LEU A O 1
ATOM 628 N N . ILE A 1 79 ? 4.081 10.252 -8.266 1.00 84.81 79 ILE A N 1
ATOM 629 C CA . ILE A 1 79 ? 4.406 11.182 -7.169 1.00 84.81 79 ILE A CA 1
ATOM 630 C C . ILE A 1 79 ? 3.302 11.294 -6.106 1.00 84.81 79 ILE A C 1
ATOM 632 O O . ILE A 1 79 ? 3.582 11.612 -4.954 1.00 84.81 79 ILE A O 1
ATOM 636 N N . GLN A 1 80 ? 2.051 11.038 -6.498 1.00 83.31 80 GLN A N 1
ATOM 637 C CA . GLN A 1 80 ? 0.889 11.035 -5.604 1.00 83.31 80 GLN A CA 1
ATOM 638 C C . GLN A 1 80 ? 0.605 9.659 -4.989 1.00 83.31 80 GLN A C 1
ATOM 640 O O . GLN A 1 80 ? -0.236 9.554 -4.100 1.00 83.31 80 GLN A O 1
ATOM 645 N N . GLN A 1 81 ? 1.276 8.610 -5.465 1.00 86.06 81 GLN A N 1
ATOM 646 C CA . GLN A 1 81 ? 1.114 7.256 -4.959 1.00 86.06 81 GLN A CA 1
ATOM 647 C C . GLN A 1 81 ? 2.049 7.028 -3.764 1.00 86.06 81 GLN A C 1
ATOM 649 O O . GLN A 1 81 ? 3.166 7.551 -3.738 1.00 86.06 81 GLN A O 1
ATOM 654 N N . PRO A 1 82 ? 1.649 6.197 -2.788 1.00 84.38 82 PRO A N 1
ATOM 655 C CA . PRO A 1 82 ? 2.506 5.844 -1.657 1.00 84.38 82 PRO A CA 1
ATOM 656 C C . PRO A 1 82 ? 3.675 4.925 -2.056 1.00 84.38 82 PRO A C 1
ATOM 658 O O . PRO A 1 82 ? 4.482 4.562 -1.203 1.00 84.38 82 PRO A O 1
ATOM 661 N N . ILE A 1 83 ? 3.763 4.522 -3.328 1.00 88.44 83 ILE A N 1
ATOM 662 C CA . ILE A 1 83 ? 4.710 3.529 -3.836 1.00 88.44 83 ILE A CA 1
ATOM 663 C C . ILE A 1 83 ? 5.563 4.158 -4.930 1.00 88.44 83 ILE A C 1
ATOM 665 O O . ILE A 1 83 ? 5.048 4.727 -5.890 1.00 88.44 83 ILE A O 1
ATOM 669 N N . GLN A 1 84 ? 6.876 4.017 -4.789 1.00 90.19 84 GLN A N 1
ATOM 670 C CA . GLN A 1 84 ? 7.864 4.457 -5.769 1.00 90.19 84 GLN A CA 1
ATOM 671 C C . GLN A 1 84 ? 8.738 3.281 -6.194 1.00 90.19 84 GLN A C 1
ATOM 673 O O . GLN A 1 84 ? 8.977 2.358 -5.418 1.00 90.19 84 GLN A O 1
ATOM 678 N N . VAL A 1 85 ? 9.248 3.320 -7.420 1.00 89.94 85 VAL A N 1
ATOM 679 C CA . VAL A 1 85 ? 10.136 2.285 -7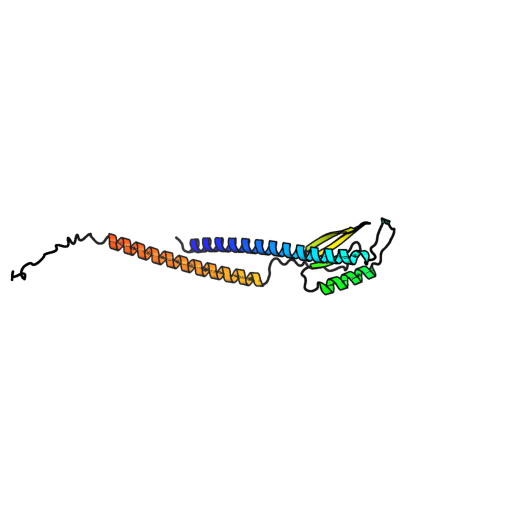.958 1.00 89.94 85 VAL A CA 1
ATOM 680 C C . VAL A 1 85 ? 11.581 2.735 -7.782 1.00 89.94 85 VAL A C 1
ATOM 682 O O . VAL A 1 85 ? 11.997 3.747 -8.342 1.00 89.94 85 VAL A O 1
ATOM 685 N N . ASN A 1 86 ? 12.358 2.000 -6.992 1.00 89.31 86 ASN A N 1
ATOM 686 C CA . ASN A 1 86 ? 13.752 2.336 -6.716 1.00 89.31 86 ASN A CA 1
ATOM 687 C C . ASN A 1 86 ? 14.715 1.706 -7.715 1.00 89.31 86 ASN A C 1
ATOM 689 O O . ASN A 1 86 ? 15.650 2.368 -8.168 1.00 89.31 86 ASN A O 1
ATOM 693 N N . THR A 1 87 ? 14.503 0.431 -8.042 1.00 87.06 87 THR A N 1
ATOM 694 C CA . THR A 1 87 ? 15.406 -0.313 -8.923 1.00 87.06 87 THR A CA 1
ATOM 695 C C . THR A 1 87 ? 14.636 -1.154 -9.924 1.00 87.06 87 THR A C 1
ATOM 697 O O . THR A 1 87 ? 13.600 -1.727 -9.588 1.00 87.06 87 THR A O 1
ATOM 700 N N . ILE A 1 88 ? 15.181 -1.262 -11.133 1.00 87.94 88 ILE A N 1
ATOM 701 C CA . ILE A 1 88 ? 14.843 -2.305 -12.101 1.00 87.94 88 ILE A CA 1
ATOM 702 C C . ILE A 1 88 ? 16.152 -3.013 -12.441 1.00 87.94 88 ILE A C 1
ATOM 704 O O . ILE A 1 88 ? 17.089 -2.393 -12.939 1.00 87.94 88 ILE A O 1
ATOM 708 N N . ASN A 1 89 ? 16.206 -4.307 -12.143 1.00 86.50 89 ASN A N 1
ATOM 709 C CA . ASN A 1 89 ? 17.377 -5.162 -12.263 1.00 86.50 89 ASN A CA 1
ATOM 710 C C . ASN A 1 89 ? 18.603 -4.572 -11.534 1.00 86.50 89 ASN A C 1
ATOM 712 O O . ASN A 1 89 ? 18.602 -4.451 -10.310 1.00 86.50 89 ASN A O 1
ATOM 716 N N . ASP A 1 90 ? 19.631 -4.201 -12.287 1.00 83.44 90 ASP A N 1
ATOM 717 C CA . ASP A 1 90 ? 20.902 -3.626 -11.860 1.00 83.44 90 ASP A CA 1
ATOM 718 C C . ASP A 1 90 ? 20.915 -2.088 -11.834 1.00 83.44 90 ASP A C 1
ATOM 720 O O . ASP A 1 90 ? 21.856 -1.495 -11.304 1.00 83.44 90 ASP A O 1
ATOM 724 N N . VAL A 1 91 ? 19.870 -1.426 -12.342 1.00 85.44 91 VAL A N 1
ATOM 725 C CA . VAL A 1 91 ? 19.782 0.039 -12.385 1.00 85.44 91 VAL A CA 1
ATOM 726 C C . VAL A 1 91 ? 18.938 0.559 -11.224 1.00 85.44 91 VAL A C 1
ATOM 728 O O . VAL A 1 91 ? 17.752 0.247 -11.097 1.00 85.44 91 VAL A O 1
ATOM 731 N N . SER A 1 92 ? 19.548 1.396 -10.380 1.00 85.56 92 SER A N 1
ATOM 732 C CA . SER A 1 92 ? 18.914 2.006 -9.206 1.00 85.56 92 SER A CA 1
ATOM 733 C C . SER A 1 92 ? 18.925 3.530 -9.268 1.00 85.56 92 SER A C 1
ATOM 735 O O . SER A 1 92 ? 19.954 4.119 -9.591 1.00 85.56 92 SER A O 1
ATOM 737 N N . LEU A 1 93 ? 17.837 4.174 -8.843 1.00 82.00 93 LEU A N 1
ATOM 738 C CA . LEU A 1 93 ? 17.775 5.631 -8.666 1.00 82.00 93 LEU A CA 1
ATOM 739 C C . LEU A 1 93 ? 18.326 6.126 -7.317 1.00 82.00 93 LEU A C 1
ATOM 741 O O . LEU A 1 93 ? 18.257 7.321 -7.042 1.00 82.00 93 LEU A O 1
ATOM 745 N N . ALA A 1 94 ? 18.865 5.225 -6.486 1.00 77.56 94 ALA A N 1
ATOM 746 C CA . ALA A 1 94 ? 19.406 5.532 -5.160 1.00 77.56 94 ALA A CA 1
ATOM 747 C C . ALA A 1 94 ? 18.453 6.388 -4.298 1.00 77.56 94 ALA A C 1
ATOM 749 O O . ALA A 1 94 ? 18.883 7.307 -3.601 1.00 77.56 94 ALA A O 1
ATOM 750 N N . LEU A 1 95 ? 17.145 6.101 -4.348 1.00 76.62 95 LEU A N 1
ATOM 751 C CA . LEU A 1 95 ? 16.176 6.805 -3.512 1.00 76.62 95 LEU A CA 1
ATOM 752 C C . LEU A 1 95 ? 16.438 6.480 -2.039 1.00 76.62 95 LEU A C 1
ATOM 754 O O . LEU A 1 95 ? 16.562 5.314 -1.658 1.00 76.62 95 LEU A O 1
ATOM 758 N N . THR A 1 96 ? 16.496 7.513 -1.198 1.00 73.25 96 THR A N 1
ATOM 759 C CA . THR A 1 96 ? 16.724 7.330 0.235 1.00 73.25 96 THR A CA 1
ATOM 760 C C . THR A 1 96 ? 15.568 6.565 0.868 1.00 73.25 96 THR A C 1
ATOM 762 O O . THR A 1 96 ? 14.403 6.963 0.774 1.00 73.25 96 THR A O 1
ATOM 765 N N . ASN A 1 97 ? 15.903 5.489 1.578 1.00 69.25 97 ASN A N 1
ATOM 766 C CA . ASN A 1 97 ? 14.950 4.744 2.380 1.00 69.25 97 ASN A CA 1
ATOM 767 C C . ASN A 1 97 ? 14.669 5.478 3.710 1.00 69.25 97 ASN A C 1
ATOM 769 O O . ASN A 1 97 ? 15.150 5.092 4.773 1.00 69.25 97 ASN A O 1
ATOM 773 N N . ASN A 1 98 ? 13.907 6.571 3.641 1.00 72.69 98 ASN A N 1
ATOM 774 C CA . ASN A 1 98 ? 13.494 7.382 4.794 1.00 72.69 98 ASN A CA 1
ATOM 775 C C . ASN A 1 98 ? 12.388 6.688 5.622 1.00 72.69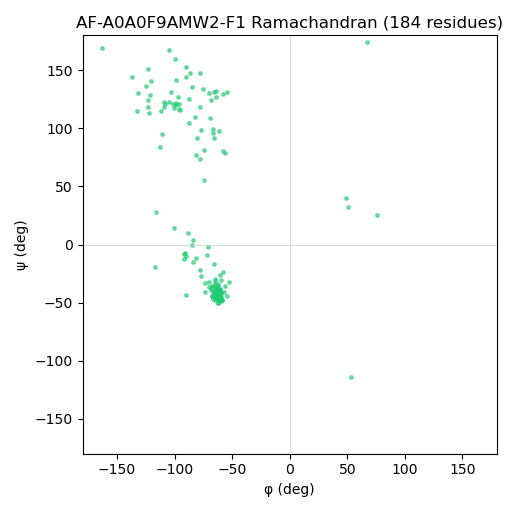 98 ASN A C 1
ATOM 777 O O . ASN A 1 98 ? 11.311 7.249 5.812 1.00 72.69 98 ASN A O 1
ATOM 781 N N . GLY A 1 99 ? 12.626 5.454 6.079 1.00 69.06 99 GLY A N 1
ATOM 782 C CA . GLY A 1 99 ? 11.642 4.660 6.828 1.00 69.06 99 GLY A CA 1
ATOM 783 C C . GLY A 1 99 ? 10.536 4.052 5.960 1.00 69.06 99 GLY A C 1
ATOM 784 O O . GLY A 1 99 ? 9.435 3.813 6.450 1.00 69.06 99 GLY A O 1
ATOM 785 N N . ARG A 1 100 ? 10.818 3.828 4.673 1.00 81.38 100 ARG A N 1
ATOM 786 C CA . ARG A 1 100 ? 9.923 3.158 3.729 1.00 81.38 100 ARG A CA 1
ATOM 787 C C . ARG A 1 100 ? 10.187 1.655 3.741 1.00 81.38 100 ARG A C 1
ATOM 789 O O . ARG A 1 100 ? 11.318 1.188 3.879 1.00 81.38 100 ARG A O 1
ATOM 796 N N . GLU A 1 101 ? 9.136 0.873 3.580 1.00 83.94 101 GLU A N 1
ATOM 797 C CA . GLU A 1 101 ? 9.299 -0.563 3.416 1.00 83.94 101 GLU A CA 1
ATOM 798 C C . GLU A 1 101 ? 9.812 -0.847 2.003 1.00 83.94 101 GLU A C 1
ATOM 800 O O . GLU A 1 101 ? 9.322 -0.279 1.026 1.00 83.94 101 GLU A O 1
ATOM 805 N N . SER A 1 102 ? 10.825 -1.704 1.892 1.00 86.00 102 SER A N 1
ATOM 806 C CA . SER A 1 102 ? 11.351 -2.139 0.602 1.00 86.00 102 SER A CA 1
ATOM 807 C C . SER A 1 102 ? 10.756 -3.493 0.254 1.00 86.00 102 SER A C 1
ATOM 809 O O . SER A 1 102 ? 10.980 -4.460 0.981 1.00 86.00 102 SER A O 1
ATOM 811 N N . ARG A 1 103 ? 10.071 -3.591 -0.885 1.00 86.50 103 ARG A N 1
ATOM 812 C CA . ARG A 1 103 ? 9.506 -4.852 -1.379 1.00 86.50 103 ARG A CA 1
ATOM 813 C C . ARG A 1 103 ? 9.994 -5.149 -2.785 1.00 86.50 103 ARG A C 1
ATOM 815 O O . ARG A 1 103 ? 10.048 -4.256 -3.621 1.00 86.50 103 ARG A O 1
ATOM 822 N N . ILE A 1 104 ? 10.359 -6.401 -3.035 1.00 87.06 104 ILE A N 1
ATOM 823 C CA . ILE A 1 104 ? 10.893 -6.834 -4.327 1.00 87.06 104 ILE A CA 1
ATOM 824 C C . ILE A 1 104 ? 9.805 -7.610 -5.070 1.00 87.06 104 ILE A C 1
ATOM 826 O O . ILE A 1 104 ? 9.285 -8.596 -4.548 1.00 87.06 104 ILE A O 1
ATOM 830 N N . GLY A 1 105 ? 9.475 -7.148 -6.271 1.00 86.56 105 GLY A N 1
ATOM 831 C CA . GLY A 1 105 ? 8.683 -7.861 -7.267 1.00 86.56 105 GLY A CA 1
ATOM 832 C C . GLY A 1 105 ? 9.584 -8.487 -8.327 1.00 86.56 105 GLY A C 1
ATOM 833 O O . GLY A 1 105 ? 10.733 -8.077 -8.515 1.00 86.56 105 GLY A O 1
ATOM 834 N N . TYR A 1 106 ? 9.070 -9.490 -9.031 1.00 87.75 106 TYR A N 1
ATOM 835 C CA . TYR A 1 106 ? 9.787 -10.125 -10.131 1.00 87.75 106 TYR A CA 1
ATOM 836 C C . TYR A 1 106 ? 8.884 -10.246 -11.348 1.00 87.75 106 TYR A C 1
ATOM 838 O O . TYR A 1 106 ? 7.787 -10.789 -11.252 1.00 87.75 106 TYR A O 1
ATOM 846 N N . LEU A 1 107 ? 9.391 -9.815 -12.498 1.00 85.75 107 LEU A N 1
ATOM 847 C CA . LEU A 1 107 ? 8.781 -10.072 -13.793 1.00 85.75 107 LEU A CA 1
ATOM 848 C C . LEU A 1 107 ? 9.562 -11.177 -14.498 1.00 85.75 107 LEU A C 1
ATOM 850 O O . LEU A 1 107 ? 10.791 -11.124 -14.582 1.00 85.75 107 LEU A O 1
ATOM 854 N N . GLU A 1 108 ? 8.855 -12.179 -15.008 1.00 84.38 108 GLU A N 1
ATOM 855 C CA . GLU A 1 108 ? 9.452 -13.210 -15.855 1.00 84.38 108 GLU A CA 1
ATOM 856 C C . GLU A 1 108 ? 9.226 -12.846 -17.322 1.00 84.38 108 GLU A C 1
ATOM 858 O O . GLU A 1 108 ? 8.093 -12.672 -17.766 1.00 84.38 108 GLU A O 1
ATOM 863 N N . THR A 1 109 ? 10.323 -12.701 -18.065 1.00 79.38 109 THR A N 1
ATOM 864 C CA . THR A 1 109 ? 10.317 -12.625 -19.529 1.00 79.38 109 THR A CA 1
ATOM 865 C C . THR A 1 109 ? 10.821 -13.952 -20.098 1.00 79.38 109 THR A C 1
ATOM 867 O O . THR A 1 109 ? 11.350 -14.796 -19.372 1.00 79.38 109 THR A O 1
ATOM 870 N N . SER A 1 110 ? 10.649 -14.166 -21.402 1.00 78.00 110 SER A N 1
ATOM 871 C CA . SER A 1 110 ? 11.060 -15.398 -22.089 1.00 78.00 110 SER A CA 1
ATOM 872 C C . SER A 1 110 ? 12.551 -15.721 -21.949 1.00 78.00 110 SER A C 1
ATOM 874 O O . SER A 1 110 ? 12.950 -16.870 -22.110 1.00 78.00 110 SER A O 1
ATOM 876 N N . ASP A 1 111 ? 13.376 -14.707 -21.694 1.00 77.56 111 ASP A N 1
ATOM 877 C CA . ASP A 1 111 ? 14.835 -14.758 -21.753 1.00 77.56 111 ASP A CA 1
ATOM 878 C C . ASP A 1 111 ? 15.533 -14.496 -20.406 1.00 77.56 111 ASP A C 1
ATOM 880 O O . ASP A 1 111 ? 16.698 -14.862 -20.248 1.00 77.56 111 ASP A O 1
ATOM 884 N N . GLN A 1 112 ? 14.856 -13.880 -19.432 1.00 82.94 112 GLN A N 1
ATOM 885 C CA . GLN A 1 112 ? 15.429 -13.522 -18.131 1.00 82.94 112 GLN A CA 1
ATOM 886 C C . GLN A 1 112 ? 14.371 -13.203 -17.062 1.00 82.94 112 GLN A C 1
ATOM 888 O O . GLN A 1 112 ? 13.186 -13.038 -17.340 1.00 82.94 112 GLN A O 1
ATOM 893 N N . LYS A 1 113 ? 14.810 -13.095 -15.804 1.00 85.69 113 LYS A N 1
ATOM 894 C CA . LYS A 1 113 ? 13.980 -12.655 -14.677 1.00 85.69 113 LYS A CA 1
ATOM 895 C C . LYS A 1 113 ? 14.406 -11.258 -14.247 1.00 85.69 113 LYS A C 1
ATOM 897 O O . LYS A 1 113 ? 15.557 -11.063 -13.865 1.00 85.69 113 LYS A O 1
ATOM 902 N N . VAL A 1 114 ? 13.482 -10.306 -14.296 1.00 87.62 114 VAL A N 1
ATOM 903 C CA . VAL A 1 114 ? 13.734 -8.896 -13.984 1.00 87.62 114 VAL A CA 1
ATOM 904 C C . VAL A 1 114 ? 13.240 -8.601 -12.573 1.00 87.62 114 VAL A C 1
ATOM 906 O O . VAL A 1 114 ? 12.052 -8.734 -12.285 1.00 87.62 114 VAL A O 1
ATOM 909 N N . ALA A 1 115 ? 14.150 -8.212 -11.681 1.00 89.25 115 ALA A N 1
ATOM 910 C CA . ALA A 1 115 ? 13.804 -7.807 -10.319 1.00 89.25 115 ALA A CA 1
ATOM 911 C C . ALA A 1 115 ? 13.399 -6.328 -10.278 1.00 89.25 115 ALA A C 1
ATOM 913 O O . ALA A 1 115 ? 14.081 -5.488 -10.858 1.00 89.25 115 ALA A O 1
ATOM 914 N N . ILE A 1 116 ? 12.327 -5.996 -9.567 1.00 91.06 116 ILE A N 1
ATOM 915 C CA . ILE A 1 116 ? 11.861 -4.620 -9.375 1.00 91.06 116 ILE A CA 1
ATOM 916 C C . ILE A 1 116 ? 11.792 -4.352 -7.881 1.00 91.06 116 ILE A C 1
ATOM 918 O O . ILE A 1 116 ? 11.110 -5.071 -7.158 1.00 91.06 116 ILE A O 1
ATOM 922 N N . THR A 1 117 ? 12.477 -3.317 -7.405 1.00 91.25 117 THR A N 1
ATOM 923 C CA . THR A 1 117 ? 12.401 -2.926 -5.992 1.00 91.25 117 THR A CA 1
ATOM 924 C C . THR A 1 117 ? 11.486 -1.728 -5.835 1.00 91.25 117 THR A C 1
ATOM 926 O O . THR A 1 117 ? 11.755 -0.652 -6.374 1.00 91.25 117 THR A O 1
ATOM 929 N N . PHE A 1 118 ? 10.443 -1.903 -5.039 1.00 90.31 118 PHE A N 1
ATOM 930 C CA . PHE A 1 118 ? 9.490 -0.882 -4.646 1.00 90.31 118 PHE A CA 1
ATOM 931 C C . PHE A 1 118 ? 9.833 -0.331 -3.264 1.00 90.31 118 PHE A C 1
ATOM 933 O O . PHE A 1 118 ? 10.215 -1.076 -2.363 1.00 90.31 118 PHE A O 1
ATOM 940 N N . LEU A 1 119 ? 9.657 0.975 -3.093 1.00 90.00 119 LEU A N 1
ATOM 941 C CA . LEU A 1 119 ? 9.683 1.663 -1.809 1.00 90.00 119 LEU A CA 1
ATOM 942 C C . LEU A 1 119 ? 8.264 2.106 -1.473 1.00 90.00 119 LEU A C 1
ATOM 944 O O . LEU A 1 119 ? 7.673 2.903 -2.200 1.00 90.00 119 LEU A O 1
ATOM 948 N N . ILE A 1 120 ? 7.740 1.592 -0.367 1.00 87.88 120 ILE A N 1
ATOM 949 C CA . ILE A 1 120 ? 6.365 1.790 0.078 1.00 87.88 120 ILE A CA 1
ATOM 950 C C . ILE A 1 120 ? 6.382 2.697 1.307 1.00 87.88 120 ILE A C 1
ATOM 952 O O . ILE A 1 120 ? 7.019 2.400 2.320 1.00 87.88 120 ILE A O 1
ATOM 956 N N . GLU A 1 121 ? 5.670 3.815 1.239 1.00 83.81 121 GLU A N 1
ATOM 957 C CA . GLU A 1 121 ? 5.448 4.689 2.384 1.00 83.81 121 GLU A CA 1
ATOM 958 C C . GLU A 1 121 ? 4.324 4.128 3.262 1.00 83.81 121 GLU A C 1
ATOM 960 O O . GLU A 1 121 ? 3.142 4.404 3.070 1.00 83.81 121 GLU A O 1
ATOM 965 N N . THR A 1 122 ? 4.698 3.313 4.247 1.00 72.81 122 THR A N 1
ATOM 966 C CA . THR A 1 122 ? 3.771 2.791 5.254 1.00 72.81 122 THR A CA 1
ATOM 967 C C . THR A 1 122 ? 3.811 3.667 6.499 1.00 72.81 122 THR A C 1
ATOM 969 O O . THR A 1 122 ? 4.825 3.722 7.197 1.00 72.81 122 THR A O 1
ATOM 972 N N . ARG A 1 123 ? 2.702 4.335 6.829 1.00 72.88 123 ARG A N 1
ATOM 973 C CA . ARG A 1 123 ? 2.580 5.098 8.077 1.00 72.88 123 ARG A CA 1
ATOM 974 C C . ARG A 1 123 ? 1.575 4.428 9.008 1.00 72.88 123 ARG A C 1
ATOM 976 O O . ARG A 1 123 ? 0.389 4.374 8.719 1.00 72.88 123 ARG A O 1
ATOM 983 N N . TRP A 1 124 ? 2.048 3.930 10.149 1.00 69.00 124 TRP A N 1
ATOM 984 C CA . TRP A 1 124 ? 1.183 3.274 11.143 1.00 69.00 124 TRP A CA 1
ATOM 985 C C . TRP A 1 124 ? 0.235 4.249 11.861 1.00 69.00 124 TRP A C 1
ATOM 987 O O . TRP A 1 124 ? -0.885 3.879 12.225 1.00 69.00 124 TRP A O 1
ATOM 997 N N . TRP A 1 125 ? 0.682 5.493 12.048 1.00 73.06 125 TRP A N 1
ATOM 998 C CA . TRP A 1 125 ? -0.061 6.559 12.717 1.00 73.06 125 TRP A CA 1
ATOM 999 C C . TRP A 1 125 ? -0.243 7.760 11.799 1.00 73.06 125 TRP A C 1
ATOM 1001 O O . TRP A 1 125 ? 0.711 8.471 11.475 1.00 73.06 125 TRP A O 1
ATOM 1011 N N . HIS A 1 126 ? -1.486 8.016 11.420 1.00 75.75 126 HIS A N 1
ATOM 1012 C CA . HIS A 1 126 ? -1.872 9.267 10.791 1.00 75.75 126 HIS A CA 1
ATOM 1013 C C . HIS A 1 126 ? -2.298 10.274 11.860 1.00 75.75 126 HIS A C 1
ATOM 1015 O O . HIS A 1 126 ? -2.789 9.913 12.927 1.00 75.75 126 HIS A O 1
ATOM 1021 N N . ILE A 1 127 ? -2.152 11.568 11.570 1.00 79.50 127 ILE A N 1
ATOM 1022 C CA . ILE A 1 127 ? -2.623 12.638 12.468 1.00 79.50 127 ILE A CA 1
ATOM 1023 C C . ILE A 1 127 ? -4.144 12.517 12.690 1.00 79.50 127 ILE A C 1
ATOM 1025 O O . ILE A 1 127 ? -4.637 12.797 13.779 1.00 79.50 127 ILE A O 1
ATOM 1029 N N . SER A 1 128 ? -4.879 12.009 11.692 1.00 79.62 128 SER A N 1
ATOM 1030 C CA . SER A 1 128 ? -6.302 11.663 11.793 1.00 79.62 128 SER A CA 1
ATOM 1031 C C . SER A 1 128 ? -6.604 10.663 12.917 1.00 79.62 128 SER A C 1
ATOM 1033 O O . SER A 1 128 ? -7.626 10.801 13.587 1.00 79.62 128 SER A O 1
ATOM 1035 N N . ASP A 1 129 ? -5.710 9.706 13.186 1.00 82.25 129 ASP A N 1
ATOM 1036 C CA . ASP A 1 129 ? -5.908 8.696 14.231 1.00 82.25 129 ASP A CA 1
ATOM 1037 C C . ASP A 1 129 ? -5.949 9.318 15.634 1.00 82.25 129 ASP A C 1
ATOM 1039 O O . ASP A 1 129 ? -6.666 8.830 16.508 1.00 82.25 129 ASP A O 1
ATOM 1043 N N . ILE A 1 130 ? -5.242 10.433 15.849 1.00 84.50 130 ILE A N 1
ATOM 1044 C CA . ILE A 1 130 ? -5.249 11.159 17.128 1.00 84.50 130 ILE A CA 1
ATOM 1045 C C . ILE A 1 130 ? -6.654 11.697 17.425 1.00 84.50 130 ILE A C 1
ATOM 1047 O O . ILE A 1 130 ? -7.139 11.576 18.552 1.00 84.50 130 ILE A O 1
ATOM 1051 N N . TYR A 1 131 ? -7.342 12.239 16.414 1.00 87.56 131 TYR A N 1
ATOM 1052 C CA . TYR A 1 131 ? -8.718 12.715 16.571 1.00 87.56 131 TYR A CA 1
ATOM 1053 C C . TYR A 1 131 ? -9.681 11.568 16.893 1.00 87.56 131 TYR A C 1
ATOM 1055 O O . TYR A 1 131 ? -10.550 11.728 17.748 1.00 87.56 131 TYR A O 1
ATOM 1063 N N . ILE A 1 132 ? -9.497 10.398 16.272 1.00 84.94 132 ILE A N 1
ATOM 1064 C CA . ILE A 1 132 ? -10.313 9.204 16.542 1.00 84.94 132 ILE A CA 1
ATOM 1065 C C . ILE A 1 132 ? -10.138 8.755 17.998 1.00 84.94 132 ILE A C 1
ATOM 1067 O O . ILE A 1 132 ? -11.128 8.526 18.694 1.00 84.94 132 ILE A O 1
ATOM 1071 N N . VAL A 1 133 ? -8.895 8.688 18.486 1.00 86.25 133 VAL A N 1
ATOM 1072 C CA . VAL A 1 133 ? -8.600 8.340 19.886 1.00 86.25 133 VAL A CA 1
ATOM 1073 C C . VAL A 1 133 ? -9.236 9.348 20.850 1.00 86.25 133 VAL A C 1
ATOM 1075 O O . VAL A 1 133 ? -9.852 8.945 21.837 1.00 86.25 133 VAL A O 1
ATOM 1078 N N . MET A 1 134 ? -9.143 10.648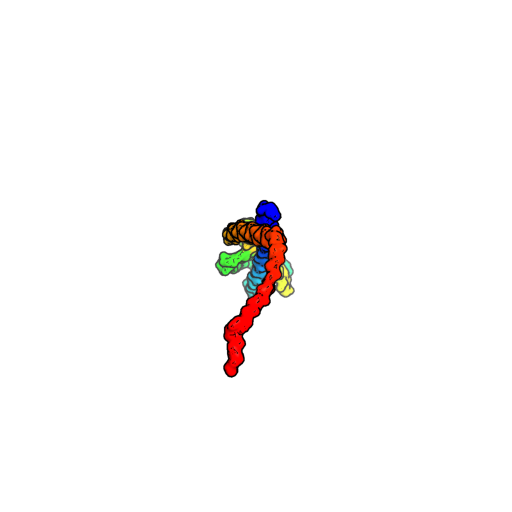 20.554 1.00 87.12 134 MET A N 1
ATOM 1079 C CA . MET A 1 134 ? -9.741 11.709 21.374 1.00 87.12 134 MET A CA 1
ATOM 1080 C C . MET A 1 134 ? -11.270 11.609 21.449 1.00 87.12 134 MET A C 1
ATOM 1082 O O . MET A 1 134 ? -11.838 11.688 22.540 1.00 87.12 134 MET A O 1
ATOM 1086 N N . ILE A 1 135 ? -11.940 11.397 20.312 1.00 88.19 135 ILE A N 1
ATOM 1087 C CA . ILE A 1 135 ? -13.399 11.216 20.250 1.00 88.19 135 ILE A CA 1
ATOM 1088 C C . ILE A 1 135 ? -13.821 9.988 21.057 1.00 88.19 135 ILE A C 1
ATOM 1090 O O . ILE A 1 135 ? -14.795 10.035 21.805 1.00 88.19 135 ILE A O 1
ATOM 1094 N N . LEU A 1 136 ? -13.072 8.895 20.943 1.00 86.25 136 LEU A N 1
ATOM 1095 C CA . LEU A 1 136 ? -13.373 7.644 21.626 1.00 86.25 136 LEU A CA 1
ATOM 1096 C C . LEU A 1 136 ? -13.152 7.741 23.145 1.00 86.25 136 LEU A C 1
ATOM 1098 O O . LEU A 1 136 ? -13.958 7.216 23.915 1.00 86.25 136 LEU A O 1
ATOM 1102 N N . LEU A 1 137 ? -12.132 8.478 23.595 1.00 85.94 137 LEU A N 1
ATOM 1103 C CA . LEU 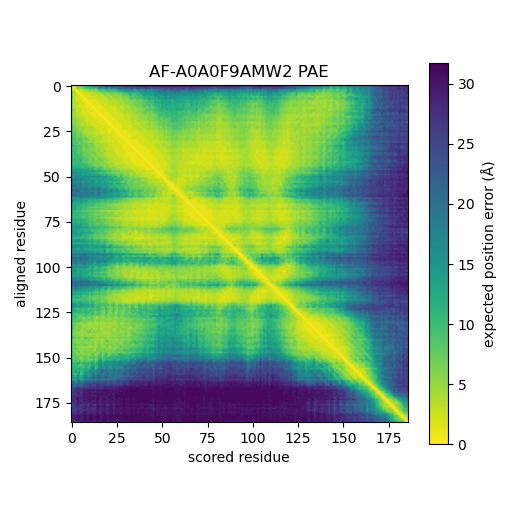A 1 137 ? -11.954 8.819 25.012 1.00 85.94 137 LEU A CA 1
ATOM 1104 C C . LEU A 1 137 ? -13.140 9.619 25.554 1.00 85.94 137 LEU A C 1
ATOM 1106 O O . LEU A 1 137 ? -13.666 9.308 26.627 1.00 85.94 137 LEU A O 1
ATOM 1110 N N . LEU A 1 138 ? -13.583 10.620 24.795 1.00 89.31 138 LEU A N 1
ATOM 1111 C CA . LEU A 1 138 ? -14.729 11.447 25.148 1.00 89.31 138 LEU A CA 1
ATOM 1112 C C . LEU A 1 138 ? -16.008 10.597 25.223 1.00 89.31 138 LEU A C 1
ATOM 1114 O O . LEU A 1 138 ? -16.735 10.664 26.214 1.00 89.31 138 LEU A O 1
ATOM 1118 N N . LEU A 1 139 ? -16.229 9.713 24.247 1.00 87.62 139 LEU A N 1
ATOM 1119 C CA . LEU A 1 139 ? -17.373 8.803 24.223 1.00 87.62 139 LEU A CA 1
ATOM 1120 C C . LEU A 1 139 ? -17.358 7.819 25.401 1.00 87.62 139 LEU A C 1
ATOM 1122 O O . LEU A 1 139 ? -18.388 7.623 26.040 1.00 87.62 139 LEU A O 1
ATOM 1126 N N . SER A 1 140 ? -16.195 7.261 25.751 1.00 85.50 140 SER A N 1
ATOM 1127 C CA . SER A 1 140 ? -16.041 6.390 26.926 1.00 85.50 140 SER A CA 1
ATOM 1128 C C . SER A 1 140 ? -16.395 7.118 28.230 1.00 85.50 140 SER A C 1
ATOM 1130 O O . SER A 1 140 ? -17.087 6.568 29.097 1.00 85.50 140 SER A O 1
ATOM 1132 N N . PHE A 1 141 ? -15.988 8.385 28.361 1.00 86.00 141 PHE A N 1
ATOM 1133 C CA . PHE A 1 141 ? -16.333 9.214 29.514 1.00 86.00 141 PHE A CA 1
ATOM 1134 C C . PHE A 1 141 ? -17.841 9.491 29.600 1.00 86.00 141 PHE A C 1
ATOM 1136 O O . PHE A 1 141 ? -18.447 9.281 30.655 1.00 86.00 141 PHE A O 1
ATOM 1143 N N . LEU A 1 142 ? -18.464 9.903 28.491 1.00 87.88 142 LEU A N 1
ATOM 1144 C CA . LEU A 1 142 ? -19.912 10.126 28.408 1.00 87.88 142 LEU A CA 1
ATOM 1145 C C . LEU A 1 142 ? -20.704 8.852 28.718 1.00 87.88 142 LEU A C 1
ATOM 1147 O O . LEU A 1 142 ? -21.640 8.892 29.517 1.00 87.88 142 LEU A O 1
ATOM 1151 N N . PHE A 1 143 ? -20.297 7.715 28.153 1.00 86.19 143 PHE A N 1
ATOM 1152 C CA . PHE A 1 143 ? -20.963 6.435 28.375 1.00 86.19 143 PHE A CA 1
ATOM 1153 C C . PHE A 1 143 ? -20.873 5.994 29.838 1.00 86.19 143 PHE A C 1
ATOM 1155 O O . PHE A 1 143 ? -21.844 5.503 30.408 1.00 86.19 143 PHE A O 1
ATOM 1162 N N . SER A 1 144 ? -19.737 6.248 30.489 1.00 84.94 144 SER A N 1
ATOM 1163 C CA . SER A 1 144 ? -19.567 5.977 31.919 1.00 84.94 144 SER A CA 1
ATOM 1164 C C . SER A 1 144 ? -20.494 6.829 32.785 1.00 84.94 144 SER A C 1
ATOM 1166 O O . SER A 1 144 ? -21.088 6.318 33.734 1.00 84.94 144 SER A O 1
ATOM 1168 N N . LYS A 1 145 ? -20.659 8.116 32.452 1.00 85.50 145 LYS A N 1
ATOM 1169 C CA . LYS A 1 145 ? -21.600 9.010 33.147 1.00 85.50 145 LYS A CA 1
ATOM 1170 C C . LYS A 1 145 ? -23.050 8.597 32.937 1.00 85.50 145 LYS A C 1
ATOM 1172 O O . LYS A 1 145 ? -23.833 8.627 33.884 1.00 85.50 145 LYS A O 1
ATOM 1177 N N . TRP A 1 146 ? -23.394 8.172 31.727 1.00 85.56 146 TRP A N 1
ATOM 1178 C CA . TRP A 1 146 ? -24.725 7.669 31.411 1.00 85.56 146 TRP A CA 1
ATOM 1179 C C . TRP A 1 146 ? -25.038 6.362 32.158 1.00 85.56 146 TRP A C 1
ATOM 1181 O O . TRP A 1 146 ? -26.078 6.256 32.806 1.00 85.56 146 TRP A O 1
ATOM 1191 N N . ALA A 1 147 ? -24.101 5.408 32.178 1.00 83.56 147 ALA A N 1
ATOM 1192 C CA . ALA A 1 147 ? -24.228 4.169 32.947 1.00 83.56 147 ALA A CA 1
ATOM 1193 C C . ALA A 1 147 ? -24.349 4.430 34.460 1.00 83.56 147 ALA A C 1
ATOM 1195 O O . ALA A 1 147 ? -25.128 3.774 35.154 1.00 83.56 147 ALA A O 1
ATOM 1196 N N . GLU A 1 148 ? -23.614 5.417 34.981 1.00 82.62 148 GLU A N 1
ATOM 1197 C CA . GLU A 1 148 ? -23.728 5.852 36.373 1.00 82.62 148 GLU A CA 1
ATOM 1198 C C . GLU A 1 148 ? -25.121 6.429 36.681 1.00 82.62 148 GLU A C 1
ATOM 1200 O O . GLU A 1 148 ? -25.708 6.093 37.712 1.00 82.62 148 GLU A O 1
ATOM 1205 N N . LEU A 1 149 ? -25.672 7.259 35.791 1.00 83.69 149 LEU A N 1
ATOM 1206 C CA . LEU A 1 149 ? -27.007 7.843 35.941 1.00 83.69 149 LEU A CA 1
ATOM 1207 C C . LEU A 1 149 ? -28.104 6.765 35.980 1.00 83.69 149 LEU A C 1
ATOM 1209 O O . LEU A 1 149 ? -28.990 6.815 36.835 1.00 83.69 149 LEU A O 1
ATOM 1213 N N . ILE A 1 150 ? -28.018 5.757 35.109 1.00 80.56 150 ILE A N 1
ATOM 1214 C CA . ILE A 1 150 ? -28.947 4.614 35.096 1.00 80.56 150 ILE A CA 1
ATOM 1215 C C . ILE A 1 150 ? -28.838 3.804 36.387 1.00 80.56 150 ILE A C 1
ATOM 1217 O O . ILE A 1 150 ? -29.844 3.443 36.997 1.00 80.56 150 ILE A O 1
ATOM 1221 N N . ASN A 1 151 ? -27.617 3.533 36.849 1.00 80.06 151 ASN A N 1
ATOM 1222 C CA . ASN A 1 151 ? -27.430 2.778 38.081 1.00 80.06 151 ASN A CA 1
ATOM 1223 C C . ASN A 1 151 ? -27.993 3.538 39.300 1.00 80.06 151 ASN A C 1
ATOM 1225 O O . ASN A 1 151 ? -28.599 2.933 40.175 1.00 80.06 151 ASN A O 1
ATOM 1229 N N . ARG A 1 152 ? -27.858 4.871 39.345 1.00 78.31 152 ARG A N 1
ATOM 1230 C CA . ARG A 1 152 ? -28.448 5.706 40.408 1.00 78.31 152 ARG A CA 1
ATOM 1231 C C . ARG A 1 152 ? -29.979 5.718 40.368 1.00 78.31 152 ARG A C 1
ATOM 1233 O O . ARG A 1 152 ? -30.608 5.534 41.404 1.00 78.31 152 ARG A O 1
ATOM 1240 N N . THR A 1 153 ? -30.572 5.915 39.192 1.00 76.56 153 THR A N 1
ATOM 1241 C CA . THR A 1 153 ? -32.037 5.975 39.025 1.00 76.56 153 THR A CA 1
ATOM 1242 C C . THR A 1 153 ? -32.707 4.622 39.265 1.00 76.56 153 THR A C 1
ATOM 1244 O O . THR A 1 153 ? -33.741 4.561 39.922 1.00 76.56 153 THR A O 1
ATOM 1247 N N . SER A 1 154 ? -32.092 3.523 38.822 1.00 73.81 154 SER A N 1
ATOM 1248 C CA . SER A 1 154 ? -32.578 2.166 39.112 1.00 73.81 154 SER A CA 1
ATOM 1249 C C . SER A 1 154 ? -32.507 1.815 40.602 1.00 73.81 154 SER A C 1
ATOM 1251 O O . SER A 1 154 ? -33.465 1.261 41.133 1.00 73.81 154 SER A O 1
ATOM 1253 N N . LEU A 1 155 ? -31.435 2.196 41.309 1.00 72.31 155 LEU A N 1
ATOM 1254 C CA . LEU A 1 155 ? -31.342 2.051 42.769 1.00 72.31 155 LEU A CA 1
ATOM 1255 C C . LEU A 1 155 ? -32.423 2.853 43.502 1.00 72.31 155 LEU A C 1
ATOM 1257 O O . LEU A 1 155 ? -33.023 2.341 44.441 1.00 72.31 155 LEU A O 1
ATOM 1261 N N . GLN A 1 156 ? -32.696 4.085 43.067 1.00 72.31 156 GLN A N 1
ATOM 1262 C CA . GLN A 1 156 ? -33.779 4.901 43.626 1.00 72.31 156 GLN A CA 1
ATOM 1263 C C . GLN A 1 156 ? -35.154 4.273 43.379 1.00 72.31 156 GLN A C 1
ATOM 1265 O O . GLN A 1 156 ? -35.979 4.244 44.286 1.00 72.31 156 GLN A O 1
ATOM 1270 N N . TYR A 1 157 ? -35.388 3.729 42.183 1.00 70.50 157 TYR A N 1
ATOM 1271 C CA . TYR A 1 157 ? -36.618 3.010 41.861 1.00 70.50 157 TYR A CA 1
ATOM 1272 C C . TYR A 1 157 ? -36.797 1.749 42.720 1.00 70.50 157 TYR A C 1
ATOM 1274 O O . TYR A 1 157 ? -37.886 1.509 43.235 1.00 70.50 157 TYR A O 1
ATOM 1282 N N . LEU A 1 158 ? -35.732 0.966 42.924 1.00 71.44 158 LEU A N 1
ATOM 1283 C CA . LEU A 1 158 ? -35.765 -0.223 43.781 1.00 71.44 158 LEU A CA 1
ATOM 1284 C C . LEU A 1 158 ? -36.001 0.133 45.254 1.00 71.44 158 LEU A C 1
ATOM 1286 O O . LEU A 1 158 ? -36.831 -0.501 45.894 1.00 71.44 158 LEU A O 1
ATOM 1290 N N . ALA A 1 159 ? -35.346 1.179 45.765 1.00 71.69 159 ALA A N 1
ATOM 1291 C CA . ALA A 1 159 ? -35.562 1.664 47.129 1.00 71.69 159 ALA A CA 1
ATOM 1292 C C . ALA A 1 159 ? -36.994 2.185 47.340 1.00 71.69 159 ALA A C 1
ATOM 1294 O O . ALA A 1 159 ? -37.603 1.935 48.378 1.00 71.69 159 ALA A O 1
ATOM 1295 N N . LEU A 1 160 ? -37.560 2.872 46.340 1.00 71.38 160 LEU A N 1
ATOM 1296 C CA . LEU A 1 160 ? -38.954 3.310 46.370 1.00 71.38 160 LEU A CA 1
ATOM 1297 C C . LEU A 1 160 ? -39.907 2.107 46.355 1.00 71.38 160 LEU A C 1
ATOM 1299 O O . LEU A 1 160 ? -40.866 2.073 47.121 1.00 71.38 160 LEU A O 1
ATOM 1303 N N . LYS A 1 161 ? -39.625 1.091 45.532 1.00 70.62 161 LYS A N 1
ATOM 1304 C CA . LYS A 1 161 ? -40.413 -0.145 45.481 1.00 70.62 161 LYS A CA 1
ATOM 1305 C C . LYS A 1 161 ? -40.391 -0.895 46.820 1.00 70.62 161 LYS A C 1
ATOM 1307 O O . LYS A 1 161 ? -41.459 -1.255 47.304 1.00 70.62 161 LYS A O 1
ATOM 1312 N N . GLU A 1 162 ? -39.224 -1.050 47.450 1.00 69.56 162 GLU A N 1
ATOM 1313 C CA . GLU A 1 162 ? -39.107 -1.648 48.792 1.00 69.56 162 GLU A CA 1
ATOM 1314 C C . GLU A 1 162 ? -39.896 -0.861 49.846 1.00 69.56 162 GLU A C 1
ATOM 1316 O O . GLU A 1 162 ? -40.597 -1.460 50.657 1.00 69.56 162 GLU A O 1
ATOM 1321 N N . GLN A 1 163 ? -39.861 0.476 49.813 1.00 61.31 163 GLN A N 1
ATOM 1322 C CA . GLN A 1 163 ? -40.679 1.297 50.715 1.00 61.31 163 GLN A CA 1
ATOM 1323 C C . GLN A 1 163 ? -42.183 1.130 50.469 1.00 61.31 163 GLN A C 1
ATOM 1325 O O . GLN A 1 163 ? -42.965 1.170 51.416 1.00 61.31 163 GLN A O 1
ATOM 1330 N N . THR A 1 164 ? -42.597 0.921 49.217 1.00 58.94 164 THR A N 1
ATOM 1331 C CA . THR A 1 164 ? -44.012 0.723 48.866 1.00 58.94 164 THR A CA 1
ATOM 1332 C C . THR A 1 164 ? -44.513 -0.662 49.293 1.00 58.94 164 THR A C 1
ATOM 1334 O O . THR A 1 164 ? -45.665 -0.794 49.693 1.00 58.94 164 THR A O 1
ATOM 1337 N N . GLU A 1 165 ? -43.652 -1.686 49.260 1.00 58.22 165 GLU A N 1
ATOM 1338 C CA . GLU A 1 165 ? -43.952 -3.041 49.753 1.00 58.22 165 GLU A CA 1
ATOM 1339 C C . GLU A 1 165 ? -43.888 -3.155 51.292 1.00 58.22 165 GLU A C 1
ATOM 1341 O O . GLU A 1 165 ? -44.519 -4.043 51.861 1.00 58.22 165 GLU A O 1
ATOM 1346 N N . GLN A 1 166 ? -43.171 -2.255 51.979 1.00 51.09 166 GLN A N 1
ATOM 1347 C CA . GLN A 1 166 ? -43.087 -2.192 53.450 1.00 51.09 166 GLN A CA 1
ATOM 1348 C C . GLN A 1 166 ? -44.139 -1.290 54.114 1.00 51.09 166 GLN A C 1
ATOM 1350 O O . GLN A 1 166 ? -44.253 -1.299 55.344 1.00 51.09 166 GLN A O 1
ATOM 1355 N N . LEU A 1 167 ? -44.929 -0.526 53.348 1.00 48.41 167 LEU A N 1
ATOM 1356 C CA . LEU A 1 167 ? -46.146 0.081 53.887 1.00 48.41 167 LEU A CA 1
ATOM 1357 C C . LEU A 1 167 ? -47.033 -1.053 54.421 1.00 48.41 167 LEU A C 1
ATOM 1359 O O . LEU A 1 167 ? -47.242 -2.034 53.704 1.00 48.41 167 LEU A O 1
ATOM 1363 N N . PRO A 1 168 ? -47.538 -0.968 55.669 1.00 42.94 168 PRO A N 1
ATOM 1364 C CA . PRO A 1 168 ? -48.360 -2.033 56.213 1.00 42.94 168 PRO A CA 1
ATOM 1365 C C . PRO A 1 168 ? -49.507 -2.265 55.236 1.00 42.94 168 PRO A C 1
ATOM 1367 O O . PRO A 1 168 ? -50.140 -1.303 54.796 1.00 42.94 168 PRO A O 1
ATOM 1370 N N . LEU A 1 169 ? -49.740 -3.533 54.890 1.00 49.03 169 LEU A N 1
ATOM 1371 C CA . LEU A 1 169 ? -50.941 -4.011 54.214 1.00 49.03 169 LEU A CA 1
ATOM 1372 C C . LEU A 1 169 ? -52.149 -3.596 55.063 1.00 49.03 169 LEU A C 1
ATOM 1374 O O . LEU A 1 169 ? -52.698 -4.384 55.832 1.00 49.03 169 LEU A O 1
ATOM 1378 N N . VAL A 1 170 ? -52.557 -2.332 54.961 1.00 48.59 170 VAL A N 1
ATOM 1379 C CA . VAL A 1 170 ? -53.876 -1.894 55.371 1.00 48.59 170 VAL A CA 1
ATOM 1380 C C . VAL A 1 170 ? -54.780 -2.594 54.381 1.00 48.59 170 VAL A C 1
ATOM 1382 O O . VAL A 1 170 ? -54.936 -2.176 53.236 1.00 48.59 170 VAL A O 1
ATOM 1385 N N . ASN A 1 171 ? -55.283 -3.741 54.824 1.00 50.00 171 ASN A N 1
ATOM 1386 C CA . ASN A 1 171 ? -56.373 -4.472 54.223 1.00 50.00 171 ASN A CA 1
ATOM 1387 C C . ASN A 1 171 ? -57.579 -3.527 54.184 1.00 50.00 171 ASN A C 1
ATOM 1389 O O . ASN A 1 171 ? -58.439 -3.544 55.063 1.00 50.00 171 ASN A O 1
ATOM 1393 N N . VAL A 1 172 ? -57.604 -2.638 53.191 1.00 54.94 172 VAL A N 1
ATOM 1394 C CA . VAL A 1 172 ? -58.796 -1.892 52.827 1.00 54.94 172 VAL A CA 1
ATOM 1395 C C . VAL A 1 172 ? -59.669 -2.899 52.103 1.00 54.94 172 VAL A C 1
ATOM 1397 O O . VAL A 1 172 ? -59.676 -3.000 50.878 1.00 54.94 172 VAL A O 1
ATOM 1400 N N . GLN A 1 173 ? -60.374 -3.706 52.891 1.00 45.94 173 GLN A N 1
ATOM 1401 C CA . GLN A 1 173 ? -61.500 -4.475 52.409 1.00 45.94 173 GLN A CA 1
ATOM 1402 C C . GLN A 1 173 ? -62.521 -3.444 51.920 1.00 45.94 173 GLN A C 1
ATOM 1404 O O . GLN A 1 173 ? -63.218 -2.811 52.713 1.00 45.94 173 GLN A O 1
ATOM 1409 N N . VAL A 1 174 ? -62.537 -3.196 50.610 1.00 59.50 174 VAL A N 1
ATOM 1410 C CA . VAL A 1 174 ? -63.469 -2.265 49.975 1.00 59.50 174 VAL A CA 1
ATOM 1411 C C . VAL A 1 174 ? -64.869 -2.854 50.135 1.00 59.50 174 VAL A C 1
ATOM 1413 O O . VAL A 1 174 ? -65.311 -3.691 49.350 1.00 59.50 174 VAL A O 1
ATOM 1416 N N . LYS A 1 175 ? -65.557 -2.472 51.212 1.00 53.03 175 LYS A N 1
ATOM 1417 C CA . LYS A 1 175 ? -66.947 -2.842 51.459 1.00 53.03 175 LYS A CA 1
ATOM 1418 C C . LYS A 1 175 ? -67.821 -1.959 50.574 1.00 53.03 175 LYS A C 1
ATOM 1420 O O . LYS A 1 175 ? -68.089 -0.810 50.916 1.00 53.03 175 LYS A O 1
ATOM 1425 N N . LEU A 1 176 ? -68.253 -2.494 49.433 1.00 63.94 176 LEU A N 1
ATOM 1426 C CA . LEU A 1 176 ? -69.281 -1.871 48.605 1.00 63.94 176 LEU A CA 1
ATOM 1427 C C . LEU A 1 176 ? -70.604 -1.897 49.384 1.00 63.94 176 LEU A C 1
ATOM 1429 O O . LEU A 1 176 ? -71.272 -2.927 49.462 1.00 63.94 176 LEU A O 1
ATOM 1433 N N . VAL A 1 177 ? -70.957 -0.777 50.009 1.00 63.28 177 VAL A N 1
ATOM 1434 C CA . VAL A 1 177 ? -72.293 -0.566 50.568 1.00 63.28 177 VAL A CA 1
ATOM 1435 C C . VAL A 1 177 ? -73.142 0.014 49.445 1.00 63.28 177 VAL A C 1
ATOM 1437 O O . VAL A 1 177 ? -72.968 1.168 49.067 1.00 63.28 177 VAL A O 1
ATOM 1440 N N . ILE A 1 178 ? -74.010 -0.814 48.867 1.00 64.44 178 ILE A N 1
ATOM 1441 C CA . ILE A 1 178 ? -75.027 -0.354 47.921 1.00 64.44 178 ILE A CA 1
ATOM 1442 C C . ILE A 1 178 ? -76.185 0.177 48.763 1.00 64.44 178 ILE A C 1
ATOM 1444 O O . ILE A 1 178 ? -76.870 -0.601 49.428 1.00 64.44 178 ILE A O 1
ATOM 1448 N N . ASP A 1 179 ? -76.371 1.493 48.759 1.00 61.28 179 ASP A N 1
ATOM 1449 C CA . ASP A 1 179 ? -77.559 2.122 49.322 1.00 61.28 179 ASP A CA 1
ATOM 1450 C C . ASP A 1 179 ? -78.724 1.960 48.333 1.00 61.28 179 ASP A C 1
ATOM 1452 O O . ASP A 1 179 ? -78.641 2.374 47.176 1.00 61.28 179 ASP A O 1
ATOM 1456 N N . LEU A 1 180 ? -79.782 1.275 48.767 1.00 65.81 180 LEU A N 1
ATOM 1457 C CA . LEU A 1 180 ? -80.987 0.990 47.981 1.00 65.81 180 LEU A CA 1
ATOM 1458 C C . LEU A 1 180 ? -82.148 1.935 48.341 1.00 65.81 180 LEU A C 1
ATOM 1460 O O . LEU A 1 180 ? -83.285 1.651 47.968 1.00 65.81 180 LEU A O 1
ATOM 1464 N N . GLN A 1 181 ? -81.905 3.039 49.059 1.00 57.00 181 GLN A N 1
ATOM 1465 C CA . GLN A 1 181 ? -82.991 3.899 49.547 1.00 57.00 181 GLN A CA 1
ATOM 1466 C C . GLN A 1 181 ? -83.720 4.743 48.488 1.00 57.00 181 GLN A C 1
ATOM 1468 O O . GLN A 1 181 ? -84.797 5.239 48.795 1.00 57.00 181 GLN A O 1
ATOM 1473 N N . ASP A 1 182 ? -83.247 4.818 47.240 1.00 58.31 182 ASP A N 1
ATOM 1474 C CA . ASP A 1 182 ? -83.887 5.648 46.199 1.00 58.31 182 ASP A CA 1
ATOM 1475 C C . ASP A 1 182 ? -84.461 4.864 45.007 1.00 58.31 182 ASP A C 1
ATOM 1477 O O . ASP A 1 182 ? -84.577 5.386 43.897 1.00 58.31 182 ASP A O 1
ATOM 1481 N N . LYS A 1 183 ? -84.877 3.604 45.205 1.00 42.16 183 LYS A N 1
ATOM 1482 C CA . LYS A 1 183 ? -85.662 2.888 44.184 1.00 42.16 183 LYS A CA 1
ATOM 1483 C C . LYS A 1 183 ? -87.092 2.616 44.635 1.00 42.16 183 LYS A C 1
ATOM 1485 O O . LYS A 1 183 ? -87.441 1.533 45.095 1.00 42.16 183 LYS A O 1
ATOM 1490 N N . VAL A 1 184 ? -87.931 3.629 44.435 1.00 49.91 184 VAL A N 1
ATOM 1491 C CA . VAL A 1 184 ? -89.388 3.492 44.385 1.00 49.91 184 VAL A CA 1
ATOM 1492 C C . VAL A 1 184 ? -89.741 2.706 43.118 1.00 49.91 184 VAL A C 1
ATOM 1494 O O . VAL A 1 184 ? -89.320 3.065 42.019 1.00 49.91 184 VAL A O 1
ATOM 1497 N N . LEU A 1 185 ? -90.477 1.606 43.278 1.00 49.97 185 LEU A N 1
ATOM 1498 C CA . LEU A 1 185 ? -91.128 0.902 42.174 1.00 49.97 185 LEU A CA 1
ATOM 1499 C C . LEU A 1 185 ? -92.259 1.799 41.650 1.00 49.97 185 LEU A C 1
ATOM 1501 O O . LEU A 1 185 ? -93.253 1.991 42.350 1.00 49.97 185 LEU A O 1
ATOM 1505 N N . ALA A 1 186 ? -92.079 2.354 40.454 1.00 42.09 186 ALA A N 1
ATOM 1506 C CA . ALA A 1 186 ? -93.143 2.915 39.626 1.00 42.09 186 ALA A CA 1
ATOM 1507 C C . ALA A 1 186 ? -93.296 2.046 38.376 1.00 42.09 186 ALA A C 1
ATOM 1509 O O . ALA A 1 186 ? -92.244 1.603 37.851 1.00 42.09 186 ALA A O 1
#

pLDDT: mean 80.67, std 12.16, range [42.09, 93.19]